Protein AF-A0A955PYL2-F1 (afdb_monomer_lite)

Foldseek 3Di:
DDDDDDDDDDDDDDDDDDPPPPPPPPPDDVVVVVVVVVVVVVVVVLPPDDDDDDDPDDPPPDDDDDDDPDPPPPDDDDDDPPPPPPPDQDQPLPPPDDDDDPPDFPCSVVQSVLVVLQVVCCVPPVVVVVVVVPVPDDPLQVLLVVQLVVLVCLVQQLVQCVLVVVVVLNSLSVVQNVCCCPVVVHRSDRCCCVVVVRDHPPGHPVVSVVSVVDDDDRDDDDHD

pLDDT: mean 70.28, std 20.56, range [30.56, 95.56]

Radius of gyration: 33.06 Å; chains: 1; bounding box: 101×89×64 Å

Structure (mmCIF, N/CA/C/O backbone):
data_AF-A0A955PYL2-F1
#
_entry.id   AF-A0A955PYL2-F1
#
loop_
_atom_site.group_PDB
_atom_site.id
_atom_site.type_symbol
_atom_site.label_atom_id
_atom_site.label_alt_id
_atom_site.label_comp_id
_atom_site.label_asym_id
_atom_site.label_entity_id
_atom_site.label_seq_id
_atom_site.pdbx_PDB_ins_code
_atom_site.Cartn_x
_atom_site.Cartn_y
_atom_site.Cartn_z
_atom_site.occupancy
_atom_site.B_iso_or_equiv
_atom_site.auth_seq_id
_atom_site.auth_comp_id
_atom_site.auth_asym_id
_atom_site.auth_atom_id
_atom_site.pdbx_PDB_model_num
ATOM 1 N N . MET A 1 1 ? 77.907 47.563 -25.345 1.00 40.16 1 MET A N 1
ATOM 2 C CA . MET A 1 1 ? 76.937 48.539 -25.872 1.00 40.16 1 MET A CA 1
ATOM 3 C C . MET A 1 1 ? 75.962 47.760 -26.728 1.00 40.16 1 MET A C 1
ATOM 5 O O . MET A 1 1 ? 76.406 47.185 -27.710 1.00 40.16 1 MET A O 1
ATOM 9 N N . THR A 1 2 ? 74.697 47.746 -26.296 1.00 40.38 2 THR A N 1
ATOM 10 C CA . THR A 1 2 ? 73.496 47.488 -27.114 1.00 40.38 2 THR A CA 1
ATOM 11 C C . THR A 1 2 ? 73.316 46.032 -27.582 1.00 40.38 2 THR A C 1
ATOM 13 O O . THR A 1 2 ? 74.016 45.568 -28.467 1.00 40.38 2 THR A O 1
ATOM 16 N N . GLU A 1 3 ? 72.577 45.201 -26.842 1.00 39.03 3 GLU A N 1
ATOM 17 C CA . GLU A 1 3 ? 71.103 45.051 -26.849 1.00 39.03 3 GLU A CA 1
ATOM 18 C C . GLU A 1 3 ? 70.527 44.508 -28.160 1.00 39.03 3 GLU A C 1
ATOM 20 O O . GLU A 1 3 ? 70.954 44.856 -29.256 1.00 39.03 3 GLU A O 1
ATOM 25 N N . SER A 1 4 ? 69.438 43.762 -27.987 1.00 45.31 4 SER A N 1
ATOM 26 C CA . SER A 1 4 ? 68.375 43.487 -28.953 1.00 45.31 4 SER A CA 1
ATOM 27 C C . SER A 1 4 ? 68.520 42.352 -29.991 1.00 45.31 4 SER A C 1
ATOM 29 O O . SER A 1 4 ? 68.998 42.517 -31.105 1.00 45.31 4 SER A O 1
ATOM 31 N N . ILE A 1 5 ? 67.837 41.253 -29.633 1.00 44.06 5 ILE A N 1
ATOM 32 C CA . ILE A 1 5 ? 66.919 40.469 -30.482 1.00 44.06 5 ILE A CA 1
ATOM 33 C C . ILE A 1 5 ? 67.556 39.338 -31.308 1.00 44.06 5 ILE A C 1
ATOM 35 O O . ILE A 1 5 ? 67.767 39.439 -32.510 1.00 44.06 5 ILE A O 1
ATOM 39 N N . LEU A 1 6 ? 67.676 38.167 -30.676 1.00 43.53 6 LEU A N 1
ATOM 40 C CA . LEU A 1 6 ? 67.414 36.891 -31.346 1.00 43.53 6 LEU A CA 1
ATOM 41 C C . LEU A 1 6 ? 66.198 36.250 -30.683 1.00 43.53 6 LEU A C 1
ATOM 43 O O . LEU A 1 6 ? 66.284 35.539 -29.685 1.00 43.53 6 LEU A O 1
ATOM 47 N N . ARG A 1 7 ? 65.032 36.589 -31.234 1.00 43.19 7 ARG A N 1
ATOM 48 C CA . ARG A 1 7 ? 63.759 35.971 -30.895 1.00 43.19 7 ARG A CA 1
ATOM 49 C C . ARG A 1 7 ? 63.556 34.769 -31.814 1.00 43.19 7 ARG A C 1
ATOM 51 O O . ARG A 1 7 ? 63.544 34.923 -33.028 1.00 43.19 7 ARG A O 1
ATOM 58 N N . SER A 1 8 ? 63.248 33.643 -31.177 1.00 46.53 8 SER A N 1
ATOM 59 C CA . SER A 1 8 ? 62.398 32.566 -31.686 1.00 46.53 8 SER A CA 1
ATOM 60 C C . SER A 1 8 ? 63.030 31.583 -32.674 1.00 46.53 8 SER A C 1
ATOM 62 O O . SER A 1 8 ? 62.943 31.741 -33.886 1.00 46.53 8 SER A O 1
ATOM 64 N N . ASN A 1 9 ? 63.534 30.473 -32.130 1.00 43.72 9 ASN A N 1
ATOM 65 C CA . ASN A 1 9 ? 63.306 29.183 -32.763 1.00 43.72 9 ASN A CA 1
ATOM 66 C C . ASN A 1 9 ? 63.157 28.076 -31.707 1.00 43.72 9 ASN A C 1
ATOM 68 O O . ASN A 1 9 ? 63.997 27.935 -30.829 1.00 43.72 9 ASN A O 1
ATOM 72 N N . ASN A 1 10 ? 62.073 27.320 -31.859 1.00 43.69 10 ASN A N 1
ATOM 73 C CA . ASN A 1 10 ? 61.936 25.897 -31.568 1.00 43.69 10 ASN A CA 1
ATOM 74 C C . ASN A 1 10 ? 62.208 25.326 -30.153 1.00 43.69 10 ASN A C 1
ATOM 76 O O . ASN A 1 10 ? 63.341 25.077 -29.767 1.00 43.69 10 ASN A O 1
ATOM 80 N N . GLN A 1 11 ? 61.092 24.913 -29.540 1.00 39.22 11 GLN A N 1
ATOM 81 C CA . GLN A 1 11 ? 60.801 23.545 -29.069 1.00 39.22 11 GLN A CA 1
ATOM 82 C C . GLN A 1 11 ? 61.448 22.995 -27.781 1.00 39.22 11 GLN A C 1
ATOM 84 O O . GLN A 1 11 ? 62.623 22.660 -27.736 1.00 39.22 11 GLN A O 1
ATOM 89 N N . ILE A 1 12 ? 60.521 22.705 -26.857 1.00 48.53 12 ILE A N 1
ATOM 90 C CA . ILE A 1 12 ? 60.414 21.515 -25.994 1.00 48.53 12 ILE A CA 1
ATOM 91 C C . ILE A 1 12 ? 61.448 21.417 -24.878 1.00 48.53 12 ILE A C 1
ATOM 93 O O . ILE A 1 12 ? 62.506 20.817 -25.034 1.00 48.53 12 ILE A O 1
ATOM 97 N N . GLU A 1 13 ? 61.030 21.869 -23.698 1.00 43.41 13 GLU A N 1
ATOM 98 C CA . GLU A 1 13 ? 61.504 21.314 -22.438 1.00 43.41 13 GLU A CA 1
ATOM 99 C C . GLU A 1 13 ? 60.296 20.915 -21.584 1.00 43.41 13 GLU A C 1
ATOM 101 O O . GLU A 1 13 ? 59.256 21.577 -21.560 1.00 43.41 13 GLU A O 1
ATOM 106 N N . VAL A 1 14 ? 60.436 19.727 -21.018 1.00 55.59 14 VAL A N 1
ATOM 107 C CA . VAL A 1 14 ? 59.469 18.929 -20.278 1.00 55.59 14 VAL A CA 1
ATOM 108 C C . VAL A 1 14 ? 59.371 19.503 -18.870 1.00 55.59 14 VAL A C 1
ATOM 110 O O . VAL A 1 14 ? 60.403 19.628 -18.232 1.00 55.59 14 VAL A O 1
ATOM 113 N N . ASP A 1 15 ? 58.173 19.807 -18.369 1.00 43.22 15 ASP A N 1
ATOM 114 C CA . ASP A 1 15 ? 57.963 19.961 -16.925 1.00 43.22 15 ASP A CA 1
ATOM 115 C C . ASP A 1 15 ? 56.491 19.736 -16.559 1.00 43.22 15 ASP A C 1
ATOM 117 O O . ASP A 1 15 ? 55.579 20.375 -17.092 1.00 43.22 15 ASP A O 1
ATOM 121 N N . GLU A 1 16 ? 56.256 18.793 -15.646 1.00 62.22 16 GLU A N 1
ATOM 122 C CA . GLU A 1 16 ? 54.973 18.624 -14.968 1.00 62.22 16 GLU A CA 1
ATOM 123 C C . GLU A 1 16 ? 54.620 19.886 -14.166 1.00 62.22 16 GLU A C 1
ATOM 125 O O . GLU A 1 16 ? 55.478 20.465 -13.498 1.00 62.22 16 GLU A O 1
ATOM 130 N N . PRO A 1 17 ? 53.329 20.240 -14.084 1.00 50.50 17 PRO A N 1
ATOM 131 C CA . PRO A 1 17 ? 52.854 20.818 -12.839 1.00 50.50 17 PRO A CA 1
ATOM 132 C C . PRO A 1 17 ? 51.658 20.040 -12.297 1.00 50.50 17 PRO A C 1
ATOM 134 O O . PRO A 1 17 ? 50.528 20.144 -12.777 1.00 50.50 17 PRO A O 1
ATOM 137 N N . VAL A 1 18 ? 51.952 19.292 -11.231 1.00 54.12 18 VAL A N 1
ATOM 138 C CA . VAL A 1 18 ? 51.086 19.001 -10.083 1.00 54.12 18 VAL A CA 1
ATOM 139 C C . VAL A 1 18 ? 49.899 19.969 -10.038 1.00 54.12 18 VAL A C 1
ATOM 141 O O . VAL A 1 18 ? 50.051 21.155 -9.743 1.00 54.12 18 VAL A O 1
ATOM 144 N N . ILE A 1 19 ? 48.700 19.464 -10.340 1.00 51.59 19 ILE A N 1
ATOM 145 C CA . ILE A 1 19 ? 47.465 20.243 -10.250 1.00 51.59 19 ILE A CA 1
ATOM 146 C C . ILE A 1 19 ? 47.141 20.422 -8.767 1.00 51.59 19 ILE A C 1
ATOM 148 O O . ILE A 1 19 ? 46.490 19.607 -8.114 1.00 51.59 19 ILE A O 1
ATOM 152 N N . THR A 1 20 ? 47.651 21.523 -8.233 1.00 48.19 20 THR A N 1
ATOM 153 C CA . THR A 1 20 ? 47.412 22.038 -6.894 1.00 48.19 20 THR A CA 1
ATOM 154 C C . THR A 1 20 ? 45.921 22.318 -6.723 1.00 48.19 20 THR A C 1
ATOM 156 O O . THR A 1 20 ? 45.376 23.278 -7.275 1.00 48.19 20 THR A O 1
ATOM 159 N N . LEU A 1 21 ? 45.245 21.481 -5.935 1.00 45.59 21 LEU A N 1
ATOM 160 C CA . LEU A 1 21 ? 43.873 21.704 -5.487 1.00 45.59 21 LEU A CA 1
ATOM 161 C C . LEU A 1 21 ? 43.797 23.026 -4.716 1.00 45.59 21 LEU A C 1
ATOM 163 O O . LEU A 1 21 ? 44.121 23.115 -3.530 1.00 45.59 21 LEU A O 1
ATOM 167 N N . LYS A 1 22 ? 43.327 24.073 -5.397 1.00 44.47 22 LYS A N 1
ATOM 168 C CA . LYS A 1 22 ? 42.915 25.324 -4.768 1.00 44.47 22 LYS A CA 1
ATOM 169 C C . LYS A 1 22 ? 41.725 25.014 -3.852 1.00 44.47 22 LYS A C 1
ATOM 171 O O . LYS A 1 22 ? 40.586 24.930 -4.307 1.00 44.47 22 LYS A O 1
ATOM 176 N N . ARG A 1 23 ? 41.977 24.865 -2.546 1.00 51.88 23 ARG A N 1
ATOM 177 C CA . ARG A 1 23 ? 40.939 24.954 -1.508 1.00 51.88 23 ARG A CA 1
ATOM 178 C C . ARG A 1 23 ? 40.276 26.326 -1.631 1.00 51.88 23 ARG A C 1
ATOM 180 O O . ARG A 1 23 ? 40.783 27.320 -1.115 1.00 51.88 23 ARG A O 1
ATOM 187 N N . LYS A 1 24 ? 39.138 26.400 -2.321 1.00 45.94 24 LYS A N 1
ATOM 188 C CA . LYS A 1 24 ? 38.207 27.519 -2.174 1.00 45.94 24 LYS A CA 1
ATOM 189 C C . LYS A 1 24 ? 37.570 27.354 -0.797 1.00 45.94 24 LYS A C 1
ATOM 191 O O . LYS A 1 24 ? 36.587 26.641 -0.636 1.00 45.94 24 LYS A O 1
ATOM 196 N N . ALA A 1 25 ? 38.185 27.971 0.208 1.00 51.22 25 ALA A N 1
ATOM 197 C CA . ALA A 1 25 ? 37.535 28.219 1.482 1.00 51.22 25 ALA A CA 1
ATOM 198 C C . ALA A 1 25 ? 36.290 29.071 1.192 1.00 51.22 25 ALA A C 1
ATOM 200 O O . ALA A 1 25 ? 36.387 30.255 0.868 1.00 51.22 25 ALA A O 1
ATOM 201 N N . PHE A 1 26 ? 35.124 28.430 1.208 1.00 51.16 26 PHE A N 1
ATOM 202 C CA . PHE A 1 26 ? 33.833 29.087 1.100 1.00 51.16 26 PHE A CA 1
ATOM 203 C C . PHE A 1 26 ? 33.605 29.837 2.414 1.00 51.16 26 PHE A C 1
ATOM 205 O O . PHE A 1 26 ? 33.174 29.265 3.413 1.00 51.16 26 PHE A O 1
ATOM 212 N N . GLY A 1 27 ? 34.003 31.110 2.434 1.00 52.31 27 GLY A N 1
ATOM 213 C CA . GLY A 1 27 ? 33.739 32.024 3.536 1.00 52.31 27 GLY A CA 1
ATOM 214 C C . GLY A 1 27 ? 32.233 32.192 3.706 1.00 52.31 27 GLY A C 1
ATOM 215 O O . GLY A 1 27 ? 31.604 32.973 2.993 1.00 52.31 27 GLY A O 1
ATOM 216 N N . MET A 1 28 ? 31.654 31.435 4.636 1.00 55.78 28 MET A N 1
ATOM 217 C CA . MET A 1 28 ? 30.252 31.555 5.014 1.00 55.78 28 MET A CA 1
ATOM 218 C C . MET A 1 28 ? 30.040 32.888 5.736 1.00 55.78 28 MET A C 1
ATOM 220 O O . MET A 1 28 ? 30.449 33.079 6.879 1.00 55.78 28 MET A O 1
ATOM 224 N N . ARG A 1 29 ? 29.395 33.829 5.038 1.00 63.91 29 ARG A N 1
ATOM 225 C CA . ARG A 1 29 ? 28.827 35.061 5.601 1.00 63.91 29 ARG A CA 1
ATOM 226 C C . ARG A 1 29 ? 27.900 34.678 6.761 1.00 63.91 29 ARG A C 1
ATOM 228 O O . ARG A 1 29 ? 27.039 33.814 6.586 1.00 63.91 29 ARG A O 1
ATOM 235 N N . GLY A 1 30 ? 28.067 35.326 7.916 1.00 58.81 30 GLY A N 1
ATOM 236 C CA . GLY A 1 30 ? 27.467 34.955 9.209 1.00 58.81 30 GLY A CA 1
ATOM 237 C C . GLY A 1 30 ? 25.939 34.797 9.261 1.00 58.81 30 GLY A C 1
ATOM 238 O O . GLY A 1 30 ? 25.424 34.254 10.232 1.00 58.81 30 GLY A O 1
ATOM 239 N N . GLU A 1 31 ? 25.200 35.191 8.224 1.00 61.12 31 GLU A N 1
ATOM 240 C CA . GLU A 1 31 ? 23.755 34.943 8.123 1.00 61.12 31 GLU A CA 1
ATOM 241 C C . GLU A 1 31 ? 23.417 33.487 7.765 1.00 61.12 31 GLU A C 1
ATOM 243 O O . GLU A 1 31 ? 22.464 32.924 8.302 1.00 61.12 31 GLU A O 1
ATOM 248 N N . THR A 1 32 ? 24.248 32.828 6.950 1.00 59.41 32 THR A N 1
ATOM 249 C CA . THR A 1 32 ? 24.073 31.402 6.600 1.00 59.41 32 THR A CA 1
ATOM 250 C C . THR A 1 32 ? 24.352 30.475 7.781 1.00 59.41 32 THR A C 1
ATOM 252 O O . THR A 1 32 ? 23.722 29.430 7.902 1.00 59.41 32 THR A O 1
ATOM 255 N N . MET A 1 33 ? 25.236 30.896 8.691 1.00 61.44 33 MET A N 1
ATOM 256 C CA . MET A 1 33 ? 25.554 30.175 9.924 1.00 61.44 33 MET A CA 1
ATOM 257 C C . MET A 1 33 ? 24.411 30.261 10.943 1.00 61.44 33 MET A C 1
ATOM 259 O O . MET A 1 33 ? 24.151 29.312 11.669 1.00 61.44 33 MET A O 1
ATOM 263 N N . ARG A 1 34 ? 23.680 31.382 10.974 1.00 67.19 34 ARG A N 1
ATOM 264 C CA . ARG A 1 34 ? 22.493 31.535 11.826 1.00 67.19 34 ARG A CA 1
ATOM 265 C C . ARG A 1 34 ? 21.340 30.674 11.327 1.00 67.19 34 ARG A C 1
ATOM 267 O O . ARG A 1 34 ? 20.713 29.997 12.130 1.00 67.19 34 ARG A O 1
ATOM 274 N N . LEU A 1 35 ? 21.097 30.659 10.016 1.00 64.00 35 LEU A N 1
ATOM 275 C CA . LEU A 1 35 ? 20.069 29.811 9.410 1.00 64.00 35 LEU A CA 1
ATOM 276 C C . LEU A 1 35 ? 20.369 28.320 9.595 1.00 64.00 35 LEU A C 1
ATOM 278 O O . LEU A 1 35 ? 19.471 27.583 9.979 1.00 64.00 35 LEU A O 1
ATOM 282 N N . SER A 1 36 ? 21.614 27.872 9.411 1.00 68.12 36 SER A N 1
ATOM 283 C CA . SER A 1 36 ? 21.972 26.470 9.656 1.00 68.12 36 SER A CA 1
ATOM 284 C C . SER A 1 36 ? 21.901 26.092 11.136 1.00 68.12 36 SER A C 1
ATOM 286 O O . SER A 1 36 ? 21.428 25.003 11.443 1.00 68.12 36 SER A O 1
ATOM 288 N N . ILE A 1 37 ? 22.260 26.990 12.061 1.00 74.62 37 ILE A N 1
ATOM 289 C CA . ILE A 1 37 ? 22.057 26.765 13.502 1.00 74.62 37 ILE A CA 1
ATOM 290 C C . ILE A 1 37 ? 20.566 26.657 13.834 1.00 74.62 37 ILE A C 1
ATOM 292 O O . ILE A 1 37 ? 20.196 25.735 14.548 1.00 74.62 37 ILE A O 1
ATOM 296 N N . TRP A 1 38 ? 19.697 27.522 13.299 1.00 77.69 38 TRP A N 1
ATOM 297 C CA . TRP A 1 38 ? 18.248 27.417 13.520 1.00 77.69 38 TRP A CA 1
ATOM 298 C C . TRP A 1 38 ? 17.642 26.166 12.875 1.00 77.69 38 TRP A C 1
ATOM 300 O O . TRP A 1 38 ? 16.797 25.531 13.492 1.00 77.69 38 TRP A O 1
ATOM 310 N N . VAL A 1 39 ? 18.110 25.751 11.693 1.00 76.94 39 VAL A N 1
ATOM 311 C CA . VAL A 1 39 ? 17.688 24.495 11.048 1.00 76.94 39 VAL A CA 1
ATOM 312 C C . VAL A 1 39 ? 18.118 23.2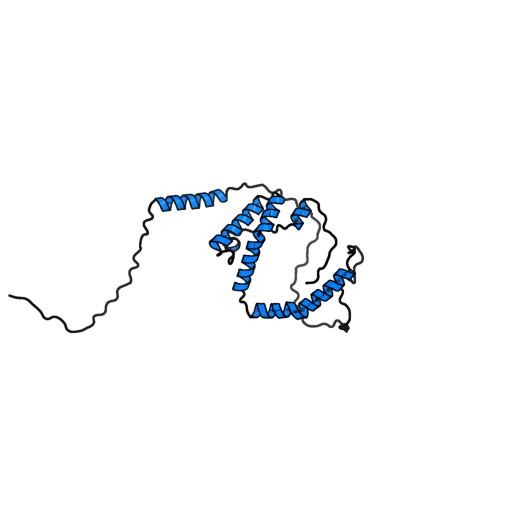81 11.876 1.00 76.94 39 VAL A C 1
ATOM 314 O O . VAL A 1 39 ? 17.303 22.396 12.113 1.00 76.94 39 VAL A O 1
ATOM 317 N N . ILE A 1 40 ? 19.355 23.255 12.380 1.00 75.88 40 ILE A N 1
ATOM 318 C CA . ILE A 1 40 ? 19.860 22.180 13.250 1.00 75.88 40 ILE A CA 1
ATOM 319 C C . ILE A 1 40 ? 19.145 22.194 14.611 1.00 75.88 40 ILE A C 1
ATOM 321 O O . ILE A 1 40 ? 18.813 21.135 15.137 1.00 75.88 40 ILE A O 1
ATOM 325 N N . LEU A 1 41 ? 18.845 23.372 15.166 1.00 74.44 41 LEU A N 1
ATOM 326 C CA . LEU A 1 41 ? 18.105 23.522 16.421 1.00 74.44 41 LEU A CA 1
ATOM 327 C C . LEU A 1 41 ? 16.642 23.076 16.265 1.00 74.44 41 LEU A C 1
ATOM 329 O O . LEU A 1 41 ? 16.128 22.384 17.136 1.00 74.44 41 LEU A O 1
ATOM 333 N N . CYS A 1 42 ? 15.986 23.388 15.144 1.00 69.62 42 CYS A N 1
ATOM 334 C CA . CYS A 1 42 ? 14.651 22.875 14.825 1.00 69.62 42 CYS A CA 1
ATOM 335 C C . CYS A 1 42 ? 14.656 21.353 14.623 1.00 69.62 42 CYS A C 1
ATOM 337 O O . CYS A 1 42 ? 13.734 20.682 15.084 1.00 69.62 42 CYS A O 1
ATOM 339 N N . LEU A 1 43 ? 15.707 20.796 14.010 1.00 65.50 43 LEU A N 1
ATOM 340 C CA . LEU A 1 43 ? 15.875 19.347 13.872 1.00 65.50 43 LEU A CA 1
ATOM 341 C C . LEU A 1 43 ? 16.085 18.657 15.235 1.00 65.50 43 LEU A C 1
ATOM 343 O O . LEU A 1 43 ? 15.589 17.557 15.453 1.00 65.50 43 LEU A O 1
ATOM 347 N N . ALA A 1 44 ? 16.787 19.311 16.167 1.00 63.88 44 ALA A N 1
ATOM 348 C CA . ALA A 1 44 ? 17.056 18.785 17.507 1.00 63.88 44 ALA A CA 1
ATOM 349 C C . ALA A 1 44 ? 15.856 18.916 18.464 1.00 63.88 44 ALA A C 1
ATOM 351 O O . ALA A 1 44 ? 15.620 18.028 19.282 1.00 63.88 44 ALA A O 1
ATOM 352 N N . VAL A 1 45 ? 15.062 19.986 18.352 1.00 65.88 45 VAL A N 1
ATOM 353 C CA . VAL A 1 45 ? 13.856 20.195 19.176 1.00 65.88 45 VAL A CA 1
ATOM 354 C C . VAL A 1 45 ? 12.695 19.289 18.728 1.00 65.88 45 VAL A C 1
ATOM 356 O O . VAL A 1 45 ? 11.836 18.959 19.541 1.00 65.88 45 VAL A O 1
ATOM 359 N N . GLY A 1 46 ? 12.711 18.782 17.488 1.00 48.66 46 GLY A N 1
ATOM 360 C CA . GLY A 1 46 ? 11.750 17.783 16.995 1.00 48.66 46 GLY A CA 1
ATOM 361 C C . GLY A 1 46 ? 11.900 16.370 17.584 1.00 48.66 46 GLY A C 1
ATOM 362 O O . GLY A 1 46 ? 10.993 15.558 17.432 1.00 48.66 46 GLY A O 1
ATOM 363 N N . LEU A 1 47 ? 13.004 16.070 18.281 1.00 59.47 47 LEU A N 1
ATOM 364 C CA . LEU A 1 47 ? 13.251 14.762 18.914 1.00 59.47 47 LEU A CA 1
ATOM 365 C C . LEU A 1 47 ? 13.006 14.759 20.435 1.00 59.47 47 LEU A C 1
ATOM 367 O O . LEU A 1 47 ? 13.184 13.738 21.098 1.00 59.47 47 LEU A O 1
ATOM 371 N N . GLY A 1 48 ? 12.562 15.882 21.004 1.00 54.91 48 GLY A N 1
ATOM 372 C CA . GLY A 1 48 ? 12.238 16.019 22.425 1.00 54.91 48 GLY A CA 1
ATOM 373 C C . GLY A 1 48 ? 10.769 15.731 22.744 1.00 54.91 48 GLY A C 1
ATOM 374 O O . GLY A 1 48 ? 10.091 16.599 23.282 1.00 54.91 48 GLY A O 1
ATOM 375 N N . GLY A 1 49 ? 10.265 14.540 22.407 1.00 41.47 49 GLY A N 1
ATOM 376 C CA . GLY A 1 49 ? 8.894 14.102 22.701 1.00 41.47 49 GLY A CA 1
ATOM 377 C C . GLY A 1 49 ? 8.850 12.919 23.673 1.00 41.47 49 GLY A C 1
ATOM 378 O O . GLY A 1 49 ? 8.993 11.778 23.260 1.00 41.47 49 GLY A O 1
ATOM 379 N N . CYS A 1 50 ? 8.681 13.233 24.960 1.00 46.06 50 CYS A N 1
ATOM 380 C CA . CYS A 1 50 ? 8.292 12.418 26.124 1.00 46.06 50 CYS A CA 1
ATOM 381 C C . CYS A 1 50 ? 8.410 10.875 26.076 1.00 46.06 50 CYS A C 1
ATOM 383 O O . CYS A 1 50 ? 7.586 10.169 25.501 1.00 46.06 50 CYS A O 1
ATOM 385 N N . ALA A 1 51 ? 9.337 10.356 26.888 1.00 49.72 51 ALA A N 1
ATOM 386 C CA . ALA A 1 51 ? 9.382 8.969 27.344 1.00 49.72 51 ALA A CA 1
ATOM 387 C C . ALA A 1 51 ? 8.126 8.591 28.162 1.00 49.72 51 ALA A C 1
ATOM 389 O O . ALA A 1 51 ? 8.024 8.892 29.353 1.00 49.72 51 ALA A O 1
ATOM 390 N N . GLY A 1 52 ? 7.177 7.894 27.535 1.00 37.94 52 GLY A N 1
ATOM 391 C CA . GLY A 1 52 ? 6.128 7.154 28.233 1.00 37.94 52 GLY A CA 1
ATOM 392 C C . GLY A 1 52 ? 6.633 5.763 28.620 1.00 37.94 52 GLY A C 1
ATOM 393 O O . GLY A 1 52 ? 6.995 4.968 27.758 1.00 37.94 52 GLY A O 1
ATOM 394 N N . LYS A 1 53 ? 6.662 5.448 29.920 1.00 39.69 53 LYS A N 1
ATOM 395 C CA . LYS A 1 53 ? 6.881 4.077 30.411 1.00 39.69 53 LYS A CA 1
ATOM 396 C C . LYS A 1 53 ? 5.724 3.189 29.943 1.00 39.69 53 LYS A C 1
ATOM 398 O O . LYS A 1 53 ? 4.647 3.231 30.535 1.00 39.69 53 LYS A O 1
ATOM 403 N N . SER A 1 54 ? 5.958 2.370 28.922 1.00 32.47 54 SER A N 1
ATOM 404 C CA . SER A 1 54 ? 5.060 1.268 28.580 1.00 32.47 54 SER A CA 1
ATOM 405 C C . SER A 1 54 ? 5.134 0.213 29.686 1.00 32.47 54 SER A C 1
ATOM 407 O O . SER A 1 54 ? 6.204 -0.326 29.983 1.00 32.47 54 SER A O 1
ATOM 409 N N . LYS A 1 55 ? 4.005 -0.046 30.352 1.00 35.81 55 LYS A N 1
ATOM 410 C CA . LYS A 1 55 ? 3.852 -1.232 31.194 1.00 35.81 55 LYS A CA 1
ATOM 411 C C . LYS A 1 55 ? 3.807 -2.433 30.254 1.00 35.81 55 LYS A C 1
ATOM 413 O O . LYS A 1 55 ? 2.853 -2.589 29.504 1.00 35.81 55 LYS A O 1
ATOM 418 N N . SER A 1 56 ? 4.847 -3.258 30.322 1.00 35.31 56 SER A N 1
ATOM 419 C CA . SER A 1 56 ? 4.869 -4.605 29.761 1.00 35.31 56 SER A CA 1
ATOM 420 C C . SER A 1 56 ? 3.730 -5.413 30.388 1.00 35.31 56 SER A C 1
ATOM 422 O O . SER A 1 56 ? 3.789 -5.794 31.561 1.00 35.31 56 SER A O 1
ATOM 424 N N . THR A 1 57 ? 2.649 -5.598 29.637 1.00 34.34 57 THR A N 1
ATOM 425 C CA . THR A 1 57 ? 1.648 -6.618 29.936 1.00 34.34 57 THR A CA 1
ATOM 426 C C . THR A 1 57 ? 2.327 -7.958 29.689 1.00 34.34 57 THR A C 1
ATOM 428 O O . THR A 1 57 ? 2.840 -8.201 28.598 1.00 34.34 57 THR A O 1
ATOM 431 N N . LYS A 1 58 ? 2.403 -8.786 30.735 1.00 30.56 58 LYS A N 1
ATOM 432 C CA . LYS A 1 58 ? 2.991 -10.127 30.681 1.00 30.56 58 LYS A CA 1
ATOM 433 C C . LYS A 1 58 ? 2.433 -10.918 29.485 1.00 30.56 58 LYS A C 1
ATOM 435 O O . LYS A 1 58 ? 1.227 -10.833 29.247 1.00 30.56 58 LYS A O 1
ATOM 440 N N . PRO A 1 59 ? 3.266 -11.725 28.806 1.00 31.59 59 PRO A N 1
ATOM 441 C CA . PRO A 1 59 ? 2.778 -12.781 27.931 1.00 31.59 59 PRO A CA 1
ATOM 442 C C . PRO A 1 59 ? 1.832 -13.675 28.734 1.00 31.59 59 PRO A C 1
ATOM 444 O O . PRO A 1 59 ? 2.147 -14.039 29.872 1.00 31.59 59 PRO A O 1
ATOM 447 N N . GLN A 1 60 ? 0.672 -13.993 28.164 1.00 35.22 60 GLN A N 1
ATOM 448 C CA . GLN A 1 60 ? -0.088 -15.146 28.620 1.00 35.22 60 GLN A CA 1
ATOM 449 C C . GLN A 1 60 ? 0.785 -16.373 28.355 1.00 35.22 60 GLN A C 1
ATOM 451 O O . GLN A 1 60 ? 1.057 -16.733 27.215 1.00 35.22 60 GLN A O 1
ATOM 456 N N . ASP A 1 61 ? 1.310 -16.904 29.452 1.00 31.86 61 ASP A N 1
ATOM 457 C CA . ASP A 1 61 ? 1.952 -18.201 29.556 1.00 31.86 61 ASP A CA 1
ATOM 458 C C . ASP A 1 61 ? 0.904 -19.268 29.225 1.00 31.86 61 ASP A C 1
ATOM 460 O O . ASP A 1 61 ? -0.162 -19.304 29.849 1.00 31.86 61 ASP A O 1
ATOM 464 N N . GLY A 1 62 ? 1.177 -20.063 28.193 1.00 37.19 62 GLY A N 1
ATOM 465 C CA . GLY A 1 62 ? 0.276 -21.107 27.719 1.00 37.19 62 GLY A CA 1
ATOM 466 C C . GLY A 1 62 ? 0.298 -21.334 26.210 1.00 37.19 62 GLY A C 1
ATOM 467 O O . GLY A 1 62 ? -0.757 -21.312 25.591 1.00 37.19 62 GLY A O 1
ATOM 468 N N . MET A 1 63 ? 1.466 -21.573 25.613 1.00 34.69 63 MET A N 1
ATOM 469 C CA . MET A 1 63 ? 1.559 -22.474 24.459 1.00 34.69 63 MET A CA 1
ATOM 470 C C . MET A 1 63 ? 2.979 -23.035 24.416 1.00 34.69 63 MET A C 1
ATOM 472 O O . MET A 1 63 ? 3.959 -22.290 24.432 1.00 34.69 63 MET A O 1
ATOM 476 N N . GLU A 1 64 ? 3.066 -24.356 24.474 1.00 38.06 64 GLU A N 1
ATOM 477 C CA . GLU A 1 64 ? 4.290 -25.125 24.642 1.00 38.06 64 GLU A CA 1
ATOM 478 C C . GLU A 1 64 ? 5.282 -24.949 23.483 1.00 38.06 64 GLU A C 1
ATOM 480 O O . GLU A 1 64 ? 4.955 -24.575 22.359 1.00 38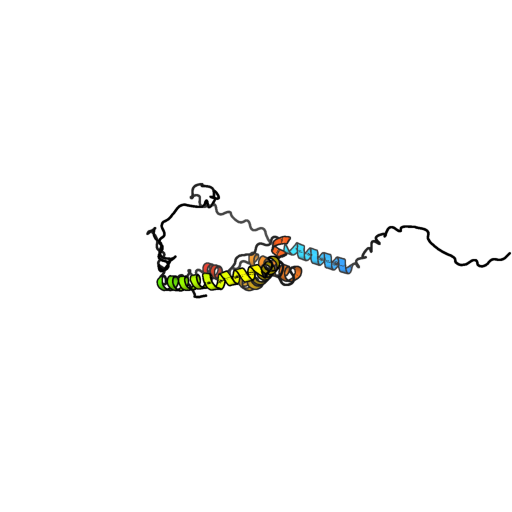.06 64 GLU A O 1
ATOM 485 N N . THR A 1 65 ? 6.540 -25.212 23.812 1.00 37.12 65 THR A N 1
ATOM 486 C CA . THR A 1 65 ? 7.726 -25.109 22.971 1.00 37.12 65 THR A CA 1
ATOM 487 C C . THR A 1 65 ? 7.752 -26.109 21.810 1.00 37.12 65 THR A C 1
ATOM 489 O O . THR A 1 65 ? 7.826 -27.310 22.056 1.00 37.12 65 THR A O 1
ATOM 492 N N . GLY A 1 66 ? 7.887 -25.582 20.586 1.00 38.81 66 GLY A N 1
ATOM 493 C CA . GLY A 1 66 ? 8.545 -26.213 19.426 1.00 38.81 66 GLY A CA 1
ATOM 494 C C . GLY A 1 66 ? 7.759 -27.302 18.672 1.00 38.81 66 GLY A C 1
ATOM 495 O O . GLY A 1 66 ? 6.927 -27.975 19.267 1.00 38.81 66 GLY A O 1
ATOM 496 N N . PRO A 1 67 ? 8.039 -27.513 17.369 1.00 38.31 67 PRO A N 1
ATOM 497 C CA . PRO A 1 67 ? 9.408 -27.551 16.868 1.00 38.31 67 PRO A CA 1
ATOM 498 C C . PRO A 1 67 ? 9.739 -26.515 15.787 1.00 38.31 67 PRO A C 1
ATOM 500 O O . PRO A 1 67 ? 8.877 -25.901 15.162 1.00 38.31 67 PRO A O 1
ATOM 503 N N . ASP A 1 68 ? 11.047 -26.345 15.620 1.00 32.25 68 ASP A N 1
ATOM 504 C CA . ASP A 1 68 ? 11.733 -25.548 14.614 1.00 32.25 68 ASP A CA 1
ATOM 505 C C . ASP A 1 68 ? 11.149 -25.710 13.207 1.00 32.25 68 ASP A C 1
ATOM 507 O O . ASP A 1 68 ? 10.858 -26.821 12.756 1.00 32.25 68 ASP A O 1
ATOM 511 N N . ILE A 1 69 ? 11.076 -24.597 12.472 1.00 39.78 69 ILE A N 1
ATOM 512 C CA . ILE A 1 69 ? 10.887 -24.623 11.022 1.00 39.78 69 ILE A CA 1
ATOM 513 C C . ILE A 1 69 ? 12.158 -25.218 10.413 1.00 39.78 69 ILE A C 1
ATOM 515 O O . ILE A 1 69 ? 13.115 -24.517 10.085 1.00 39.78 69 ILE A O 1
ATOM 519 N N . GLN A 1 70 ? 12.169 -26.540 10.281 1.00 33.88 70 GLN A N 1
ATOM 520 C CA . GLN A 1 70 ? 13.007 -27.209 9.306 1.00 33.88 70 GLN A CA 1
ATOM 521 C C . GLN A 1 70 ? 12.477 -26.791 7.938 1.00 33.88 70 GLN A C 1
ATOM 523 O O . GLN A 1 70 ? 11.317 -27.038 7.606 1.00 33.88 70 GLN A O 1
ATOM 528 N N . ILE A 1 71 ? 13.317 -26.112 7.161 1.00 38.66 71 ILE A N 1
ATOM 529 C CA . ILE A 1 71 ? 13.100 -25.964 5.727 1.00 38.66 71 ILE A CA 1
ATOM 530 C C . ILE A 1 71 ? 13.190 -27.385 5.174 1.00 38.66 71 ILE A C 1
ATOM 532 O O . ILE A 1 71 ? 14.284 -27.891 4.942 1.00 38.66 71 ILE A O 1
ATOM 536 N N . ALA A 1 72 ? 12.048 -28.060 5.063 1.00 34.75 72 ALA A N 1
ATOM 537 C CA . ALA A 1 72 ? 11.963 -29.280 4.292 1.00 34.75 72 ALA A CA 1
ATOM 538 C C . ALA A 1 72 ? 12.203 -28.876 2.837 1.00 34.75 72 ALA A C 1
ATOM 540 O O . ALA A 1 72 ? 11.436 -28.102 2.257 1.00 34.75 72 ALA A O 1
ATOM 541 N N . GLU A 1 73 ? 13.318 -29.351 2.287 1.00 38.28 73 GLU A N 1
ATOM 542 C CA . GLU A 1 73 ? 13.487 -29.498 0.852 1.00 38.28 73 GLU A CA 1
ATOM 543 C C . GLU A 1 73 ? 12.186 -30.060 0.278 1.00 38.28 73 GLU A C 1
ATOM 545 O O . GLU A 1 73 ? 11.698 -31.105 0.710 1.00 38.28 73 GLU A O 1
ATOM 550 N N . PHE A 1 74 ? 11.603 -29.338 -0.679 1.00 39.53 74 PHE A N 1
ATOM 551 C CA . PHE A 1 74 ? 10.605 -29.905 -1.574 1.00 39.53 74 PHE A CA 1
ATOM 552 C C . PHE A 1 74 ? 11.354 -30.896 -2.469 1.00 39.53 74 PHE A C 1
ATOM 554 O O . PHE A 1 74 ? 11.751 -30.572 -3.589 1.00 39.53 74 PHE A O 1
ATOM 561 N N . GLU A 1 75 ? 11.640 -32.075 -1.916 1.00 40.69 75 GLU A N 1
ATOM 562 C CA . GLU A 1 75 ? 12.067 -33.212 -2.706 1.00 40.69 75 GLU A CA 1
ATOM 563 C C . GLU A 1 75 ? 10.893 -33.679 -3.560 1.00 40.69 75 GLU A C 1
ATOM 565 O O . GLU A 1 75 ? 9.751 -33.842 -3.124 1.00 40.69 75 GLU A O 1
ATOM 570 N N . ASP A 1 76 ? 11.238 -33.822 -4.827 1.00 47.72 76 ASP A N 1
ATOM 571 C CA . ASP A 1 76 ? 10.446 -34.338 -5.915 1.00 47.72 76 ASP A CA 1
ATOM 572 C C . ASP A 1 76 ? 9.958 -35.760 -5.587 1.00 47.72 76 ASP A C 1
ATOM 574 O O . ASP A 1 76 ? 10.752 -36.662 -5.318 1.00 47.72 76 ASP A O 1
ATOM 578 N N . GLY A 1 77 ? 8.641 -35.960 -5.654 1.00 38.69 77 GLY A N 1
ATOM 579 C CA . GLY A 1 77 ? 8.033 -37.274 -5.847 1.00 38.69 77 GLY A CA 1
ATOM 580 C C . GLY A 1 77 ? 7.523 -38.009 -4.605 1.00 38.69 77 GLY A C 1
ATOM 581 O O . GLY A 1 77 ? 8.249 -38.781 -3.989 1.00 38.69 77 GLY A O 1
ATOM 582 N N . LEU A 1 78 ? 6.202 -37.952 -4.389 1.00 42.41 78 LEU A N 1
ATOM 583 C CA . LEU A 1 78 ? 5.396 -39.179 -4.314 1.00 42.41 78 LEU A CA 1
ATOM 584 C C . LEU A 1 78 ? 3.899 -38.893 -4.536 1.00 42.41 78 LEU A C 1
ATOM 586 O O . LEU A 1 78 ? 3.200 -38.407 -3.654 1.00 42.41 78 LEU A O 1
ATOM 590 N N . ASN A 1 79 ? 3.443 -39.201 -5.750 1.00 47.19 79 ASN A N 1
ATOM 591 C CA . ASN A 1 79 ? 2.161 -39.822 -6.103 1.00 47.19 79 ASN A CA 1
ATOM 592 C C . ASN A 1 79 ? 1.036 -39.717 -5.054 1.00 47.19 79 ASN A C 1
ATOM 594 O O . ASN A 1 79 ? 0.816 -40.635 -4.265 1.00 47.19 79 ASN A O 1
ATOM 598 N N . ALA A 1 80 ? 0.288 -38.617 -5.101 1.00 42.34 80 ALA A N 1
ATOM 599 C CA . ALA A 1 80 ? -1.142 -38.699 -4.863 1.00 42.34 80 ALA A CA 1
ATOM 600 C C . ALA A 1 80 ? -1.779 -38.873 -6.235 1.00 42.34 80 ALA A C 1
ATOM 602 O O . ALA A 1 80 ? -1.596 -38.033 -7.121 1.00 42.34 80 ALA A O 1
ATOM 603 N N . ASP A 1 81 ? -2.488 -39.978 -6.401 1.00 37.25 81 ASP A N 1
ATOM 604 C CA . ASP A 1 81 ? -3.301 -40.286 -7.565 1.00 37.25 81 ASP A CA 1
ATOM 605 C C . ASP A 1 81 ? -4.484 -39.311 -7.587 1.00 37.25 81 ASP A C 1
ATOM 607 O O . ASP A 1 81 ? -5.624 -39.652 -7.291 1.00 37.25 81 ASP A O 1
ATOM 611 N N . VAL A 1 82 ? -4.208 -38.047 -7.892 1.00 47.66 82 VAL A N 1
ATOM 612 C CA . VAL A 1 82 ? -5.226 -37.091 -8.290 1.00 47.66 82 VAL A CA 1
ATOM 613 C C . VAL A 1 82 ? -5.361 -37.283 -9.792 1.00 47.66 82 VAL A C 1
ATOM 615 O O . VAL A 1 82 ? -4.898 -36.475 -10.596 1.00 47.66 82 VAL A O 1
ATOM 618 N N . GLU A 1 83 ? -6.055 -38.357 -10.176 1.00 44.41 83 GLU A N 1
ATOM 619 C CA . GLU A 1 83 ? -6.956 -38.283 -11.330 1.00 44.41 83 GLU A CA 1
ATOM 620 C C . GLU A 1 83 ? -8.073 -37.287 -10.978 1.00 44.41 83 GLU A C 1
ATOM 622 O O . GLU A 1 83 ? -9.246 -37.620 -10.842 1.00 44.41 83 GLU A O 1
ATOM 627 N N . GLY A 1 84 ? -7.680 -36.034 -10.763 1.00 42.16 84 GLY A N 1
ATOM 628 C CA . GLY A 1 84 ? -8.577 -34.913 -10.644 1.00 42.16 84 GLY A CA 1
ATOM 629 C C . GLY A 1 84 ? -9.038 -34.648 -12.051 1.00 42.16 84 GLY A C 1
ATOM 630 O O . GLY A 1 84 ? -8.311 -34.075 -12.863 1.00 42.16 84 GLY A O 1
ATOM 631 N N . ASN A 1 85 ? -10.234 -35.132 -12.348 1.00 47.44 85 ASN A N 1
ATOM 632 C CA . ASN A 1 85 ? -11.032 -34.620 -13.435 1.00 47.44 85 ASN A CA 1
ATOM 633 C C . ASN A 1 85 ? -10.879 -33.090 -13.440 1.00 47.44 85 ASN A C 1
ATOM 635 O O . ASN A 1 85 ? -11.282 -32.423 -12.494 1.00 47.44 85 ASN A O 1
ATOM 639 N N . GLU A 1 86 ? -10.293 -32.523 -14.493 1.00 54.31 86 GLU A N 1
ATOM 640 C CA . GLU A 1 86 ? -10.109 -31.072 -14.666 1.00 54.31 86 GLU A CA 1
ATOM 641 C C . GLU A 1 86 ? -11.436 -30.279 -14.656 1.00 54.31 86 GLU A C 1
ATOM 643 O O . GLU A 1 86 ? -11.438 -29.051 -14.724 1.00 54.31 86 GLU A O 1
ATOM 648 N N . ASN A 1 87 ? -12.561 -30.994 -14.548 1.00 53.84 87 ASN A N 1
ATOM 649 C CA . ASN A 1 87 ? -13.914 -30.486 -14.399 1.00 53.84 87 ASN A CA 1
ATOM 650 C C . ASN A 1 87 ? -14.458 -30.548 -12.956 1.00 53.84 87 ASN A C 1
ATOM 652 O O . ASN A 1 87 ? -15.631 -30.235 -12.758 1.00 53.84 87 ASN A O 1
ATOM 656 N N . GLU A 1 88 ? -13.671 -30.963 -11.957 1.00 64.56 88 GLU A N 1
ATOM 657 C CA . GLU A 1 88 ? -14.068 -30.827 -10.553 1.00 64.56 88 GLU A CA 1
ATOM 658 C C . GLU A 1 88 ? -13.876 -29.383 -10.091 1.00 64.56 88 GLU A C 1
ATOM 660 O O . GLU A 1 88 ? -12.788 -28.808 -10.155 1.00 64.56 88 GLU A O 1
ATOM 665 N N . PHE A 1 89 ? -14.988 -28.783 -9.671 1.00 69.44 89 PHE A N 1
ATOM 666 C CA . PHE A 1 89 ? -15.035 -27.456 -9.083 1.00 69.44 89 PHE A CA 1
ATOM 667 C C . PHE A 1 89 ? -14.169 -27.454 -7.818 1.00 69.44 89 PHE A C 1
ATOM 669 O O . PHE A 1 89 ? -14.534 -28.054 -6.811 1.00 69.44 89 PHE A O 1
ATOM 676 N N . PHE A 1 90 ? -12.995 -26.823 -7.894 1.00 76.00 90 PHE A N 1
ATOM 677 C CA . PHE A 1 90 ? -12.139 -26.619 -6.733 1.00 76.00 90 PHE A CA 1
ATOM 678 C C . PHE A 1 90 ? -12.789 -25.565 -5.839 1.00 76.00 90 PHE A C 1
ATOM 680 O O . PHE A 1 90 ? -12.722 -24.371 -6.143 1.00 76.00 90 PHE A O 1
ATOM 687 N N . ASP A 1 91 ? -13.419 -26.017 -4.759 1.00 74.81 91 ASP A N 1
ATOM 688 C CA . ASP A 1 91 ? -13.955 -25.142 -3.728 1.00 74.81 91 ASP A CA 1
ATOM 689 C C . ASP A 1 91 ? -12.918 -24.969 -2.607 1.00 74.81 91 ASP A C 1
ATOM 691 O O . ASP A 1 91 ? -12.706 -25.890 -1.819 1.00 74.81 91 ASP A O 1
ATOM 695 N N . PRO A 1 92 ? -12.234 -23.815 -2.512 1.00 72.94 92 PRO A N 1
ATOM 696 C CA . PRO A 1 92 ? -11.293 -23.566 -1.423 1.00 72.94 92 PRO A CA 1
ATOM 697 C C . PRO A 1 92 ? -11.987 -23.342 -0.069 1.00 72.94 92 PRO A C 1
ATOM 699 O O . PRO A 1 92 ? -11.289 -23.210 0.935 1.00 72.94 92 PRO A O 1
ATOM 702 N N . PHE A 1 93 ? -13.318 -23.228 -0.047 1.00 74.56 93 PHE A N 1
ATOM 703 C CA . PHE A 1 93 ? -14.123 -22.999 1.150 1.00 74.56 93 PHE A CA 1
ATOM 704 C C . PHE A 1 93 ? -14.802 -24.280 1.657 1.00 74.56 93 PHE A C 1
ATOM 706 O O . PHE A 1 93 ? -15.295 -24.295 2.787 1.00 74.56 93 PHE A O 1
ATOM 713 N N . ASP A 1 94 ? -14.772 -25.369 0.880 1.00 71.44 94 ASP A N 1
ATOM 714 C CA . ASP A 1 94 ? -15.190 -26.688 1.353 1.00 71.44 94 ASP A CA 1
ATOM 715 C C . ASP A 1 94 ? -14.058 -27.311 2.186 1.00 71.44 94 ASP A C 1
ATOM 717 O O . ASP A 1 94 ? -13.159 -27.989 1.685 1.00 71.44 94 ASP A O 1
ATOM 721 N N . GLU A 1 95 ? -14.051 -27.022 3.490 1.00 65.56 95 GLU A N 1
ATOM 722 C CA . GLU A 1 95 ? -13.120 -27.644 4.434 1.00 65.56 95 GLU A CA 1
ATOM 723 C C . GLU A 1 95 ? -13.393 -29.153 4.542 1.00 65.56 95 GLU A C 1
ATOM 725 O O . GLU A 1 95 ? -14.179 -29.628 5.373 1.00 65.56 95 GLU A O 1
ATOM 730 N N . SER A 1 96 ? -12.676 -29.940 3.741 1.00 63.66 96 SER A N 1
ATOM 731 C CA . SER A 1 96 ? -12.553 -31.381 3.924 1.00 63.66 96 SER A CA 1
ATOM 732 C C . SER A 1 96 ? -11.671 -31.682 5.147 1.00 63.66 96 SER A C 1
ATOM 734 O O . SER A 1 96 ? -10.505 -32.052 5.014 1.00 63.66 96 SER A O 1
ATOM 736 N N . GLY A 1 97 ? -12.239 -31.531 6.348 1.00 58.44 97 GLY A N 1
ATOM 737 C CA . GLY A 1 97 ? -11.739 -32.185 7.560 1.00 58.44 97 GLY A CA 1
ATOM 738 C C . GLY A 1 97 ? -11.309 -31.297 8.729 1.00 58.44 97 GLY A C 1
ATOM 739 O O . GLY A 1 97 ? -10.172 -31.412 9.156 1.00 58.44 97 GLY A O 1
ATOM 740 N N . ASP A 1 98 ? -12.219 -30.529 9.332 1.00 51.75 98 ASP A N 1
ATOM 741 C CA . ASP A 1 98 ? -12.452 -30.557 10.788 1.00 51.75 98 ASP A CA 1
ATOM 742 C C . ASP A 1 98 ? -13.812 -29.903 11.098 1.00 51.75 98 ASP A C 1
ATOM 744 O O . ASP A 1 98 ? -14.197 -28.906 10.501 1.00 51.75 98 ASP A O 1
ATOM 748 N N . SER A 1 99 ? -14.616 -30.500 11.977 1.00 54.53 99 SER A N 1
ATOM 749 C CA . SER A 1 99 ? -16.037 -30.137 12.167 1.00 54.53 99 SER A CA 1
ATOM 750 C C . SER A 1 99 ? -16.317 -29.400 13.479 1.00 54.53 99 SER A C 1
ATOM 752 O O . SER A 1 99 ? -17.414 -29.522 14.018 1.00 54.53 99 SER A O 1
ATOM 754 N N . GLN A 1 100 ? -15.355 -28.656 14.030 1.00 50.84 100 GLN A N 1
ATOM 755 C CA . GLN A 1 100 ? -15.509 -28.042 15.360 1.00 50.84 100 GLN A CA 1
ATOM 756 C C . GLN A 1 100 ? -15.250 -26.527 15.404 1.00 50.84 100 GLN A C 1
ATOM 758 O O . GLN A 1 100 ? -14.701 -26.017 16.373 1.00 50.84 100 GLN A O 1
ATOM 763 N N . ASN A 1 101 ? -15.664 -25.809 14.360 1.00 55.59 101 ASN A N 1
ATOM 764 C CA . ASN A 1 101 ? -16.264 -24.461 14.376 1.00 55.59 101 ASN A CA 1
ATOM 765 C C . ASN A 1 101 ? -16.268 -23.965 12.931 1.00 55.59 101 ASN A C 1
ATOM 767 O O . ASN A 1 101 ? -15.345 -23.284 12.498 1.00 55.59 101 ASN A O 1
ATOM 771 N N . LYS A 1 102 ? -17.304 -24.326 12.169 1.00 59.19 102 LYS A N 1
ATOM 772 C CA . LYS A 1 102 ? -17.548 -23.641 10.901 1.00 59.19 102 LYS A CA 1
ATOM 773 C C . LYS A 1 102 ? -18.030 -22.240 11.251 1.00 59.19 102 LYS A C 1
ATOM 775 O O . LYS A 1 102 ? -19.168 -22.092 11.702 1.00 59.19 102 LYS A O 1
ATOM 780 N N . ASP A 1 103 ? -17.170 -21.242 11.075 1.00 68.50 103 ASP A N 1
ATOM 781 C CA . ASP A 1 103 ? -17.617 -19.857 10.977 1.00 68.50 103 ASP A CA 1
ATOM 782 C C . ASP A 1 103 ? -18.597 -19.811 9.802 1.00 68.50 103 ASP A C 1
ATOM 784 O O . ASP A 1 103 ? -18.220 -19.908 8.637 1.00 68.50 103 ASP A O 1
ATOM 788 N N . TYR A 1 104 ? -19.890 -19.809 10.125 1.00 74.56 104 TYR A N 1
ATOM 789 C CA . TYR A 1 104 ? -20.955 -19.895 9.137 1.00 74.56 104 TYR A CA 1
ATOM 790 C C . TYR A 1 104 ? -20.917 -18.643 8.258 1.00 74.56 104 TYR A C 1
ATOM 792 O O . TYR A 1 104 ? -21.318 -17.568 8.709 1.00 74.56 104 TYR A O 1
ATOM 800 N N . ASP A 1 105 ? -20.446 -18.786 7.018 1.00 80.56 105 ASP A N 1
ATOM 801 C CA . ASP A 1 105 ? -20.492 -17.741 5.998 1.00 80.56 105 ASP A CA 1
ATOM 802 C C . ASP A 1 105 ? -21.815 -17.836 5.216 1.00 80.56 105 ASP A C 1
ATOM 804 O O . ASP A 1 105 ? -22.009 -18.769 4.433 1.00 80.56 105 ASP A O 1
ATOM 808 N N . PRO A 1 106 ? -22.749 -16.877 5.376 1.00 85.06 106 PRO A N 1
ATOM 809 C CA . PRO A 1 106 ? -24.012 -16.882 4.641 1.00 85.06 106 PRO A CA 1
ATOM 810 C C . PRO A 1 106 ? -23.849 -16.766 3.119 1.00 85.06 106 PRO A C 1
ATOM 812 O O . PRO A 1 106 ? -24.802 -17.050 2.390 1.00 85.06 106 PRO A O 1
ATOM 815 N N . PHE A 1 107 ? -22.692 -16.295 2.642 1.00 87.06 107 PHE A N 1
ATOM 816 C CA . PHE A 1 107 ? -22.428 -16.017 1.232 1.00 87.06 107 PHE A CA 1
ATOM 817 C C . PHE A 1 107 ? -21.456 -16.998 0.582 1.00 87.06 107 PHE A C 1
ATOM 819 O O . PHE A 1 107 ? -21.045 -16.754 -0.551 1.00 87.06 107 PHE A O 1
ATOM 826 N N . GLU A 1 108 ? -21.166 -18.127 1.225 1.00 85.88 108 GLU A N 1
ATOM 827 C CA . GLU A 1 108 ? -20.308 -19.189 0.690 1.00 85.88 108 GLU A CA 1
ATOM 828 C C . GLU A 1 108 ? -20.583 -19.540 -0.788 1.00 85.88 108 GLU A C 1
ATOM 830 O O . GLU A 1 108 ? -19.663 -19.376 -1.588 1.00 85.88 108 GLU A O 1
ATOM 835 N N . PRO A 1 109 ? -21.819 -19.829 -1.251 1.00 85.88 109 PRO A N 1
ATOM 836 C CA . PRO A 1 109 ? -22.020 -20.224 -2.650 1.00 85.88 109 PRO A CA 1
ATOM 837 C C . PRO A 1 109 ? -21.709 -19.096 -3.646 1.00 85.88 109 PRO A C 1
ATOM 839 O O . PRO A 1 109 ? -21.332 -19.344 -4.792 1.00 85.88 109 PRO A O 1
ATOM 842 N N . VAL A 1 110 ? -21.871 -17.837 -3.225 1.00 89.44 110 VAL A N 1
ATOM 843 C CA . VAL A 1 110 ? -21.514 -16.670 -4.041 1.00 89.44 110 VAL A CA 1
ATOM 844 C C . VAL A 1 110 ? -20.001 -16.463 -4.017 1.00 89.44 110 VAL A C 1
ATOM 846 O O . VAL A 1 110 ? -19.399 -16.232 -5.066 1.00 89.44 110 VAL A O 1
ATOM 849 N N . ASN A 1 111 ? -19.383 -16.583 -2.844 1.00 90.75 111 ASN A N 1
ATOM 850 C CA . ASN A 1 111 ? -17.952 -16.408 -2.641 1.00 90.75 111 ASN A CA 1
ATOM 851 C C . ASN A 1 111 ? -17.144 -17.478 -3.394 1.00 90.75 111 ASN A C 1
ATOM 853 O O . ASN A 1 111 ? -16.204 -17.112 -4.100 1.00 90.75 111 ASN A O 1
ATOM 857 N N . SER A 1 112 ? -17.553 -18.751 -3.354 1.00 89.00 112 SER A N 1
ATOM 858 C CA . SER A 1 112 ? -16.927 -19.848 -4.108 1.00 89.00 112 SER A CA 1
ATOM 859 C C . SER A 1 112 ? -17.013 -19.625 -5.622 1.00 89.00 112 SER A C 1
ATOM 861 O O . SER A 1 112 ? -16.013 -19.738 -6.334 1.00 89.00 112 SER A O 1
ATOM 863 N N . ALA A 1 113 ? -18.180 -19.224 -6.141 1.00 90.00 113 ALA A N 1
ATOM 864 C CA . ALA A 1 113 ? -18.353 -18.969 -7.574 1.00 90.00 113 ALA A CA 1
ATOM 865 C C . ALA A 1 113 ? -17.513 -17.775 -8.070 1.00 90.00 113 ALA A C 1
ATOM 867 O O . ALA A 1 113 ? -16.879 -17.835 -9.128 1.00 90.00 113 ALA A O 1
ATOM 868 N N . VAL A 1 114 ? -17.485 -16.680 -7.303 1.00 93.25 114 VAL A N 1
ATOM 869 C CA . VAL A 1 114 ? -16.662 -15.504 -7.624 1.00 93.25 114 VAL A CA 1
ATOM 870 C C . VAL A 1 114 ? -15.171 -15.828 -7.493 1.00 93.25 114 VAL A C 1
ATOM 872 O O . VAL A 1 114 ? -14.376 -15.363 -8.314 1.00 93.25 114 VAL A O 1
ATOM 875 N N . PHE A 1 115 ? -14.781 -16.653 -6.519 1.00 91.50 115 PHE A N 1
ATOM 876 C CA . PHE A 1 115 ? -13.410 -17.136 -6.387 1.00 91.50 115 PHE A CA 1
ATOM 877 C C . PHE A 1 115 ? -12.963 -17.884 -7.632 1.00 91.50 115 PHE A C 1
ATOM 879 O O . PHE A 1 115 ? -11.902 -17.577 -8.173 1.00 91.50 115 PHE A O 1
ATOM 886 N N . GLU A 1 116 ? -13.770 -18.823 -8.124 1.00 90.12 116 GLU A N 1
ATOM 887 C CA . GLU A 1 116 ? -13.414 -19.586 -9.315 1.00 90.12 116 GLU A CA 1
ATOM 888 C C . GLU A 1 116 ? -13.236 -18.668 -10.535 1.00 90.12 116 GLU A C 1
ATOM 890 O O . GLU A 1 116 ? -12.271 -18.804 -11.297 1.00 90.12 116 GLU A O 1
ATOM 895 N N . PHE A 1 117 ? -14.122 -17.680 -10.693 1.00 92.38 117 PHE A N 1
ATOM 896 C CA . PHE A 1 117 ? -13.986 -16.659 -11.728 1.00 92.38 117 PHE A CA 1
ATOM 897 C C . PHE A 1 117 ? -12.659 -15.893 -11.603 1.00 92.38 117 PHE A C 1
ATOM 899 O O . PHE A 1 117 ? -11.890 -15.835 -12.568 1.00 92.38 117 PHE A O 1
ATOM 906 N N . ASN A 1 118 ? -12.354 -15.368 -10.412 1.00 94.00 118 ASN A N 1
ATOM 907 C CA . ASN A 1 118 ? -11.119 -14.633 -10.136 1.00 94.00 118 ASN A CA 1
ATOM 908 C C . ASN A 1 118 ? -9.874 -15.505 -10.339 1.00 94.00 118 ASN A C 1
ATOM 910 O O . ASN A 1 118 ? -8.882 -15.040 -10.895 1.00 94.00 118 ASN A O 1
ATOM 914 N N . TYR A 1 119 ? -9.924 -16.778 -9.945 1.00 91.62 119 TYR A N 1
ATOM 915 C CA . TYR A 1 119 ? -8.832 -17.733 -10.109 1.00 91.62 119 TYR A CA 1
ATOM 916 C C . TYR A 1 119 ? -8.533 -18.002 -11.587 1.00 91.62 119 TYR A C 1
ATOM 918 O O . TYR A 1 119 ? -7.374 -17.967 -12.013 1.00 91.62 119 TYR A O 1
ATOM 926 N N . ARG A 1 120 ? -9.571 -18.231 -12.401 1.00 92.12 120 ARG A N 1
ATOM 927 C CA . ARG A 1 120 ? -9.426 -18.416 -13.853 1.00 92.12 120 ARG A CA 1
ATOM 928 C C . ARG A 1 120 ? -8.899 -17.139 -14.510 1.00 92.12 120 ARG A C 1
ATOM 930 O O . ARG A 1 120 ? -7.957 -17.209 -15.301 1.00 92.12 120 ARG A O 1
ATOM 937 N N . LEU A 1 121 ? -9.453 -15.978 -14.156 1.00 94.38 121 LEU A N 1
ATOM 938 C CA . LEU A 1 121 ? -8.986 -14.681 -14.646 1.00 94.38 121 LEU A CA 1
ATOM 939 C C . LEU A 1 121 ? -7.509 -14.449 -14.294 1.00 94.38 121 LEU A C 1
ATOM 941 O O . LEU A 1 121 ? -6.717 -14.055 -15.151 1.00 94.38 121 LEU A O 1
ATOM 945 N N . ASP A 1 122 ? -7.111 -14.754 -13.061 1.00 93.56 122 ASP A N 1
ATOM 946 C CA . ASP A 1 122 ? -5.731 -14.624 -12.613 1.00 93.56 122 ASP A CA 1
ATOM 947 C C . ASP A 1 122 ? -4.791 -15.552 -13.390 1.00 93.56 122 ASP A C 1
ATOM 949 O O . ASP A 1 122 ? -3.768 -15.111 -13.917 1.00 93.56 122 ASP A O 1
ATOM 953 N N . LYS A 1 123 ? -5.167 -16.826 -13.547 1.00 92.88 123 LYS A N 1
ATOM 954 C CA . LYS A 1 123 ? -4.373 -17.832 -14.263 1.00 92.88 123 LYS A CA 1
ATOM 955 C C . LYS A 1 123 ? -4.142 -17.469 -15.730 1.00 92.88 123 LYS A C 1
ATOM 957 O O . LYS A 1 123 ? -3.021 -17.630 -16.217 1.00 92.88 123 LYS A O 1
ATOM 962 N N . TYR A 1 124 ? -5.175 -16.991 -16.424 1.00 93.56 124 TYR A N 1
ATOM 963 C CA . TYR A 1 124 ? -5.130 -16.783 -17.875 1.00 93.56 124 TYR A CA 1
ATOM 964 C C . TYR A 1 124 ? -4.832 -15.346 -18.307 1.00 93.56 124 TYR A C 1
ATOM 966 O O . TYR A 1 124 ? -4.337 -15.151 -19.415 1.00 93.56 124 TYR A O 1
ATOM 974 N N . VAL A 1 125 ? -5.105 -14.345 -17.465 1.00 95.12 125 VAL A N 1
ATOM 975 C CA . VAL A 1 125 ? -4.971 -12.925 -17.827 1.00 95.12 125 VAL A CA 1
ATOM 976 C C . VAL A 1 125 ? -3.982 -12.207 -16.913 1.00 95.12 125 VAL A C 1
ATOM 978 O 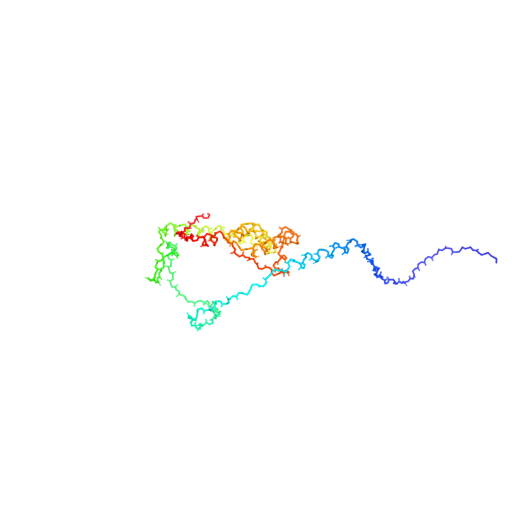O . VAL A 1 125 ? -2.983 -11.675 -17.400 1.00 95.12 125 VAL A O 1
ATOM 981 N N . VAL A 1 126 ? -4.205 -12.215 -15.596 1.00 95.56 126 VAL A N 1
ATOM 982 C CA . VAL A 1 126 ? -3.424 -11.376 -14.665 1.00 95.56 126 VAL A CA 1
ATOM 983 C C . VAL A 1 126 ? -1.983 -11.867 -14.525 1.00 95.56 126 VAL A C 1
ATOM 985 O O . VAL A 1 126 ? -1.053 -11.091 -14.737 1.00 95.56 126 VAL A O 1
ATOM 988 N N . LYS A 1 127 ? -1.760 -13.156 -14.240 1.00 94.62 127 LYS A N 1
ATOM 989 C CA . LYS A 1 127 ? -0.417 -13.753 -14.129 1.00 94.62 127 LYS A CA 1
ATOM 990 C C . LYS A 1 127 ? 0.436 -13.584 -15.387 1.00 94.62 127 LYS A C 1
ATOM 992 O O . LYS A 1 127 ? 1.586 -13.157 -15.244 1.00 94.62 127 LYS A O 1
ATOM 997 N N . PRO A 1 128 ? -0.032 -13.910 -16.609 1.00 95.00 128 PRO A N 1
ATOM 998 C CA . PRO A 1 128 ? 0.782 -13.686 -17.799 1.00 95.00 128 PRO A CA 1
ATOM 999 C C . PRO A 1 128 ? 1.063 -12.196 -18.030 1.00 95.00 128 PRO A C 1
ATOM 1001 O O . PRO A 1 128 ? 2.201 -11.853 -18.346 1.00 95.00 128 PRO A O 1
ATOM 1004 N N . ALA A 1 129 ? 0.096 -11.302 -17.788 1.00 95.31 129 ALA A N 1
ATOM 1005 C CA . ALA A 1 129 ? 0.330 -9.860 -17.866 1.00 95.31 129 ALA A CA 1
ATOM 1006 C C . ALA A 1 129 ? 1.384 -9.383 -16.847 1.00 95.31 129 ALA A C 1
ATOM 1008 O O . ALA A 1 129 ? 2.289 -8.628 -17.203 1.00 95.31 129 ALA A O 1
ATOM 1009 N N . ALA A 1 130 ? 1.334 -9.878 -15.608 1.00 93.50 130 ALA A N 1
ATOM 1010 C CA . ALA A 1 130 ? 2.313 -9.571 -14.567 1.00 93.50 130 ALA A CA 1
ATOM 1011 C C . ALA A 1 130 ? 3.718 -10.089 -14.916 1.00 93.50 130 ALA A C 1
ATOM 1013 O O . ALA A 1 130 ? 4.705 -9.389 -14.696 1.00 93.50 130 ALA A O 1
ATOM 1014 N N . LYS A 1 131 ? 3.833 -11.282 -15.520 1.00 94.19 131 LYS A N 1
ATOM 1015 C CA . LYS A 1 131 ? 5.118 -11.798 -16.030 1.00 94.19 131 LYS A CA 1
ATOM 1016 C C . LYS A 1 131 ? 5.703 -10.881 -17.100 1.00 94.19 131 LYS A C 1
ATOM 1018 O O . LYS A 1 131 ? 6.893 -10.586 -17.055 1.00 94.19 131 LYS A O 1
ATOM 1023 N N . VAL A 1 132 ? 4.875 -10.408 -18.031 1.00 94.94 132 VAL A N 1
ATOM 1024 C CA . VAL A 1 132 ? 5.293 -9.460 -19.072 1.00 94.94 132 VAL A CA 1
ATOM 1025 C C . VAL A 1 132 ? 5.730 -8.126 -18.454 1.00 94.94 132 VAL A C 1
ATOM 1027 O O . VAL A 1 132 ? 6.794 -7.617 -18.796 1.00 94.94 132 VAL A O 1
ATOM 1030 N N . TYR A 1 133 ? 4.972 -7.592 -17.495 1.00 91.38 133 TYR A N 1
ATOM 1031 C CA . TYR A 1 133 ? 5.340 -6.381 -16.756 1.00 91.38 133 TYR A CA 1
ATOM 1032 C C . TYR A 1 133 ? 6.695 -6.529 -16.046 1.00 91.38 133 TYR A C 1
ATOM 1034 O O . TYR A 1 133 ? 7.577 -5.689 -16.216 1.00 91.38 133 TYR A O 1
ATOM 1042 N N . ASN A 1 134 ? 6.894 -7.635 -15.324 1.00 92.19 134 ASN A N 1
ATOM 1043 C CA . ASN A 1 134 ? 8.145 -7.928 -14.621 1.00 92.19 134 ASN A CA 1
ATOM 1044 C C . ASN A 1 134 ? 9.325 -8.156 -15.568 1.00 92.19 134 ASN A C 1
ATOM 1046 O O . ASN A 1 134 ? 10.466 -7.905 -15.195 1.00 92.19 134 ASN A O 1
ATOM 1050 N N . PHE A 1 135 ? 9.059 -8.629 -16.786 1.00 93.25 135 PHE A N 1
ATOM 1051 C CA . PHE A 1 135 ? 10.080 -8.794 -17.811 1.00 93.25 135 PHE A CA 1
ATOM 1052 C C . PHE A 1 135 ? 10.534 -7.450 -18.399 1.00 93.25 135 PHE A C 1
ATOM 1054 O O . PHE A 1 135 ? 11.723 -7.260 -18.639 1.00 93.25 135 PHE A O 1
ATOM 1061 N N . PHE A 1 136 ? 9.609 -6.510 -18.625 1.00 93.75 136 PHE A N 1
ATOM 1062 C CA . PHE A 1 136 ? 9.928 -5.217 -19.241 1.00 93.75 136 PHE A CA 1
ATOM 1063 C C . PHE A 1 136 ? 10.423 -4.155 -18.256 1.00 93.75 136 PHE A C 1
ATOM 1065 O O . PHE A 1 136 ? 11.222 -3.302 -18.645 1.00 93.75 136 PHE A O 1
ATOM 1072 N N . ILE A 1 137 ? 9.943 -4.162 -17.009 1.00 93.12 137 ILE A N 1
ATOM 1073 C CA . ILE A 1 137 ? 10.248 -3.107 -16.036 1.00 93.12 137 ILE A CA 1
ATOM 1074 C C . ILE A 1 137 ? 11.324 -3.572 -15.047 1.00 93.12 137 ILE A C 1
ATOM 1076 O O . ILE A 1 137 ? 11.090 -4.535 -14.316 1.00 93.12 137 ILE A O 1
ATOM 1080 N N . PRO A 1 138 ? 12.467 -2.865 -14.941 1.00 92.56 138 PRO A N 1
ATOM 1081 C CA . PRO A 1 138 ? 13.508 -3.186 -13.967 1.00 92.56 138 PRO A CA 1
ATOM 1082 C C . PRO A 1 138 ? 13.025 -3.085 -12.509 1.00 92.56 138 PRO A C 1
ATOM 1084 O O . PRO A 1 138 ? 12.210 -2.206 -12.208 1.00 92.56 138 PRO A O 1
ATOM 1087 N N . PRO A 1 139 ? 13.577 -3.893 -11.581 1.00 90.19 139 PRO A N 1
ATOM 1088 C CA . PRO A 1 139 ? 13.190 -3.885 -10.167 1.00 90.19 139 PRO A CA 1
ATOM 1089 C C . PRO A 1 139 ? 13.239 -2.499 -9.508 1.00 90.19 139 PRO A C 1
ATOM 1091 O O . PRO A 1 139 ? 12.326 -2.144 -8.768 1.00 90.19 139 PRO A O 1
ATOM 1094 N N . ASP A 1 140 ? 14.245 -1.680 -9.832 1.00 88.75 140 ASP A N 1
ATOM 1095 C CA . ASP A 1 140 ? 14.403 -0.335 -9.257 1.00 88.75 140 ASP A CA 1
ATOM 1096 C C . ASP A 1 140 ? 13.224 0.585 -9.598 1.00 88.75 140 ASP A C 1
ATOM 1098 O O . ASP A 1 140 ? 12.716 1.314 -8.747 1.00 88.75 140 ASP A O 1
ATOM 1102 N N . VAL A 1 141 ? 12.738 0.514 -10.840 1.00 89.12 141 VAL A N 1
ATOM 1103 C CA . VAL A 1 141 ? 11.596 1.312 -11.302 1.00 89.12 141 VAL A CA 1
ATOM 1104 C C . VAL A 1 141 ? 10.309 0.826 -10.637 1.00 89.12 141 VAL A C 1
ATOM 1106 O O . VAL A 1 141 ? 9.496 1.642 -10.200 1.00 89.12 141 VAL A O 1
ATOM 1109 N N . GLN A 1 142 ? 10.135 -0.494 -10.501 1.00 89.06 142 GLN A N 1
ATOM 1110 C CA . GLN A 1 142 ? 8.994 -1.067 -9.778 1.00 89.06 142 GLN A CA 1
ATOM 1111 C C . GLN A 1 142 ? 8.980 -0.613 -8.313 1.00 89.06 142 GLN A C 1
ATOM 1113 O O . GLN A 1 142 ? 7.935 -0.210 -7.796 1.00 89.06 142 GLN A O 1
ATOM 1118 N N . GLN A 1 143 ? 10.148 -0.611 -7.665 1.00 90.12 143 GLN A N 1
ATOM 1119 C CA . GLN A 1 143 ? 10.296 -0.136 -6.296 1.00 90.12 143 GLN A CA 1
ATOM 1120 C C . GLN A 1 143 ? 9.953 1.350 -6.183 1.00 90.12 143 GLN A C 1
ATOM 1122 O O . GLN A 1 143 ? 9.245 1.738 -5.255 1.00 90.12 143 GLN A O 1
ATOM 1127 N N . SER A 1 144 ? 10.380 2.183 -7.136 1.00 87.50 144 SER A N 1
ATOM 1128 C CA . SER A 1 144 ? 10.012 3.601 -7.145 1.00 87.50 144 SER A CA 1
ATOM 1129 C C . SER A 1 144 ? 8.506 3.822 -7.244 1.00 87.50 144 SER A C 1
ATOM 1131 O O . SER A 1 144 ? 7.965 4.640 -6.501 1.00 87.50 144 SER A O 1
ATOM 1133 N N . PHE A 1 145 ? 7.800 3.071 -8.094 1.00 90.50 145 PHE A N 1
ATOM 1134 C CA . PHE A 1 145 ? 6.336 3.135 -8.135 1.00 90.50 145 PHE A CA 1
ATOM 1135 C C . PHE A 1 145 ? 5.710 2.687 -6.812 1.00 90.50 145 PHE A C 1
ATOM 1137 O O . PHE A 1 145 ? 4.821 3.369 -6.300 1.00 90.50 145 PHE A O 1
ATOM 1144 N N . SER A 1 146 ? 6.199 1.592 -6.223 1.00 89.62 146 SER A N 1
ATOM 1145 C CA . SER A 1 14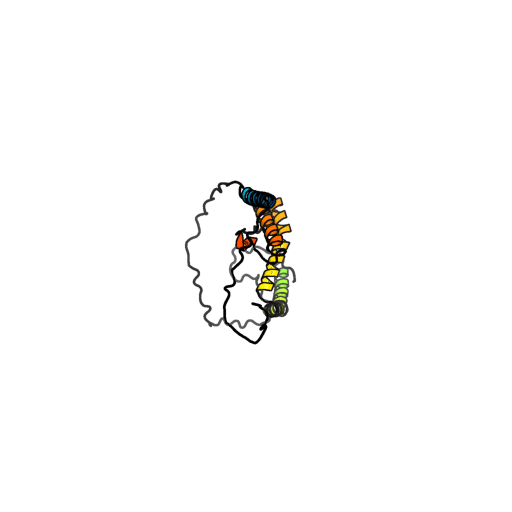6 ? 5.751 1.121 -4.907 1.00 89.62 146 SER A CA 1
ATOM 1146 C C . SER A 1 146 ? 5.904 2.206 -3.833 1.00 89.62 146 SER A C 1
ATOM 1148 O O . SER A 1 146 ? 4.949 2.496 -3.109 1.00 89.62 146 SER A O 1
ATOM 1150 N N . ASN A 1 147 ? 7.053 2.889 -3.793 1.00 88.69 147 ASN A N 1
ATOM 1151 C CA . ASN A 1 147 ? 7.321 3.985 -2.860 1.00 88.69 147 ASN A CA 1
ATOM 1152 C C . ASN A 1 147 ? 6.344 5.158 -3.055 1.00 88.69 147 ASN A C 1
ATOM 1154 O O . ASN A 1 147 ? 5.782 5.663 -2.081 1.00 88.69 147 ASN A O 1
ATOM 1158 N N . VAL A 1 148 ? 6.069 5.547 -4.306 1.00 89.44 148 VAL A N 1
ATOM 1159 C CA . VAL A 1 148 ? 5.106 6.618 -4.614 1.00 89.44 148 VAL A CA 1
ATOM 1160 C C . VAL A 1 148 ? 3.706 6.245 -4.130 1.00 89.44 148 VAL A C 1
ATOM 1162 O O . VAL A 1 148 ? 3.057 7.049 -3.460 1.00 89.44 148 VAL A O 1
ATOM 1165 N N . PHE A 1 149 ? 3.239 5.021 -4.394 1.00 89.75 149 PHE A N 1
ATOM 1166 C CA . PHE A 1 149 ? 1.934 4.564 -3.908 1.00 89.75 149 PHE A CA 1
ATOM 1167 C C . PHE A 1 149 ? 1.867 4.517 -2.378 1.00 89.75 149 PHE A C 1
ATOM 1169 O O . PHE A 1 149 ? 0.849 4.898 -1.795 1.00 89.75 149 PHE A O 1
ATOM 1176 N N . GLN A 1 150 ? 2.942 4.102 -1.708 1.00 86.75 150 GLN A N 1
ATOM 1177 C CA . GLN A 1 150 ? 3.024 4.141 -0.246 1.00 86.75 150 GLN A CA 1
ATOM 1178 C C . GLN A 1 150 ? 2.974 5.574 0.304 1.00 86.75 150 GLN A C 1
ATOM 1180 O O . GLN A 1 150 ? 2.319 5.801 1.330 1.00 86.75 150 GLN A O 1
ATOM 1185 N N . ASN A 1 151 ? 3.597 6.530 -0.395 1.00 87.50 151 ASN A N 1
ATOM 1186 C CA . ASN A 1 151 ? 3.567 7.955 -0.067 1.00 87.50 151 ASN A CA 1
ATOM 1187 C C . ASN A 1 151 ? 2.182 8.574 -0.306 1.00 87.50 151 ASN A C 1
ATOM 1189 O O . ASN A 1 151 ? 1.731 9.370 0.503 1.00 87.50 151 ASN A O 1
ATOM 1193 N N . ILE A 1 152 ? 1.455 8.183 -1.357 1.00 89.19 152 ILE A N 1
ATOM 1194 C CA . ILE A 1 152 ? 0.071 8.644 -1.592 1.00 89.19 152 ILE A CA 1
ATOM 1195 C C . ILE A 1 152 ? -0.878 8.087 -0.522 1.00 89.19 152 ILE A C 1
ATOM 1197 O O . ILE A 1 152 ? -1.737 8.802 -0.003 1.00 89.19 152 ILE A O 1
ATOM 1201 N N . ARG A 1 153 ? -0.690 6.820 -0.131 1.00 87.69 153 ARG A N 1
ATOM 1202 C CA . ARG A 1 153 ? -1.465 6.174 0.942 1.00 87.69 153 ARG A CA 1
ATOM 1203 C C . ARG A 1 153 ? -1.192 6.756 2.338 1.00 87.69 153 ARG A C 1
ATOM 1205 O O . ARG A 1 153 ? -1.869 6.362 3.278 1.00 87.69 153 ARG A O 1
ATOM 1212 N N . PHE A 1 154 ? -0.270 7.706 2.487 1.00 87.81 154 PHE A N 1
ATOM 1213 C CA . PHE A 1 154 ? -0.066 8.464 3.727 1.00 87.81 154 PHE A CA 1
ATOM 1214 C C . PHE A 1 154 ? -1.341 9.161 4.210 1.00 87.81 154 PHE A C 1
ATOM 1216 O O . PHE A 1 154 ? -1.658 9.095 5.392 1.00 87.81 154 PHE A O 1
ATOM 1223 N N . VAL A 1 155 ? -2.086 9.809 3.308 1.00 89.94 155 VAL A N 1
ATOM 1224 C CA . VAL A 1 155 ? -3.247 10.639 3.675 1.00 89.94 155 VAL A CA 1
ATOM 1225 C C . VAL A 1 155 ? -4.295 9.854 4.474 1.00 89.94 155 VAL A C 1
ATOM 1227 O O . VAL A 1 155 ? -4.614 10.284 5.584 1.00 89.94 155 VAL A O 1
ATOM 1230 N N . PRO A 1 156 ? -4.814 8.703 3.993 1.00 90.38 156 PRO A N 1
ATOM 1231 C CA . PRO A 1 156 ? -5.768 7.931 4.781 1.00 90.38 156 PRO A CA 1
ATOM 1232 C C . PRO A 1 156 ? -5.165 7.423 6.101 1.00 90.38 156 PRO A C 1
ATOM 1234 O O . PRO A 1 156 ? -5.843 7.487 7.123 1.00 90.38 156 PRO A O 1
ATOM 1237 N N . ARG A 1 157 ? -3.889 7.004 6.130 1.00 88.69 157 ARG A N 1
ATOM 1238 C CA . ARG A 1 157 ? -3.225 6.555 7.371 1.00 88.69 157 ARG A CA 1
ATOM 1239 C C . ARG A 1 157 ? -3.085 7.675 8.403 1.00 88.69 157 ARG A C 1
ATOM 1241 O O . ARG A 1 157 ? -3.305 7.447 9.592 1.00 88.69 157 ARG A O 1
ATOM 1248 N N . LEU A 1 158 ? -2.759 8.894 7.971 1.00 90.12 158 LEU A N 1
ATOM 1249 C CA . LEU A 1 158 ? -2.694 10.069 8.841 1.00 90.12 158 LEU A CA 1
ATOM 1250 C C . LEU A 1 158 ? -4.063 10.358 9.462 1.00 90.12 158 LEU A C 1
ATOM 1252 O O . LEU A 1 158 ? -4.155 10.552 10.672 1.00 90.12 158 LEU A O 1
ATOM 1256 N N . LEU A 1 159 ? -5.119 10.366 8.644 1.00 91.31 159 LEU A N 1
ATOM 1257 C CA . LEU A 1 159 ? -6.480 10.612 9.119 1.00 91.31 159 LEU A CA 1
ATOM 1258 C C . LEU A 1 159 ? -6.927 9.549 10.128 1.00 91.31 159 LEU A C 1
ATOM 1260 O O . LEU A 1 159 ? -7.468 9.902 11.171 1.00 91.31 159 LEU A O 1
ATOM 1264 N N . ASN A 1 160 ? -6.624 8.276 9.875 1.00 90.31 160 ASN A N 1
ATOM 1265 C CA . ASN A 1 160 ? -6.919 7.185 10.807 1.00 90.31 160 ASN A CA 1
ATOM 1266 C C . ASN A 1 160 ? -6.176 7.336 12.136 1.00 90.31 160 ASN A C 1
ATOM 1268 O O . ASN A 1 160 ? -6.790 7.231 13.195 1.00 90.31 160 ASN A O 1
ATOM 1272 N N . ASN A 1 161 ? -4.882 7.671 12.102 1.00 87.31 161 ASN A N 1
ATOM 1273 C CA . ASN A 1 161 ? -4.123 7.967 13.319 1.00 87.31 161 ASN A CA 1
ATOM 1274 C C . ASN A 1 161 ? -4.753 9.116 14.120 1.00 87.31 161 ASN A C 1
ATOM 1276 O O . ASN A 1 161 ? -4.828 9.046 15.346 1.00 87.31 161 ASN A O 1
ATOM 1280 N N . ILE A 1 162 ? -5.224 10.167 13.441 1.00 89.06 162 ILE A N 1
ATOM 1281 C CA . ILE A 1 162 ? -5.905 11.297 14.086 1.00 89.06 162 ILE A CA 1
ATOM 1282 C C . ILE A 1 162 ? -7.235 10.849 14.704 1.00 89.06 162 ILE A C 1
ATOM 1284 O O . ILE A 1 162 ? -7.501 11.181 15.858 1.00 89.06 162 ILE A O 1
ATOM 1288 N N . PHE A 1 163 ? -8.048 10.073 13.982 1.00 89.94 163 PHE A N 1
ATOM 1289 C CA . PHE A 1 163 ? -9.326 9.565 14.490 1.00 89.94 163 PHE A CA 1
ATOM 1290 C C . PHE A 1 163 ? -9.156 8.627 15.683 1.00 89.94 163 PHE A C 1
ATOM 1292 O O . PHE A 1 163 ? -9.925 8.704 16.634 1.00 89.94 163 PHE A O 1
ATOM 1299 N N . GLN A 1 164 ? -8.099 7.822 15.700 1.00 87.19 164 GLN A N 1
ATOM 1300 C CA . GLN A 1 164 ? -7.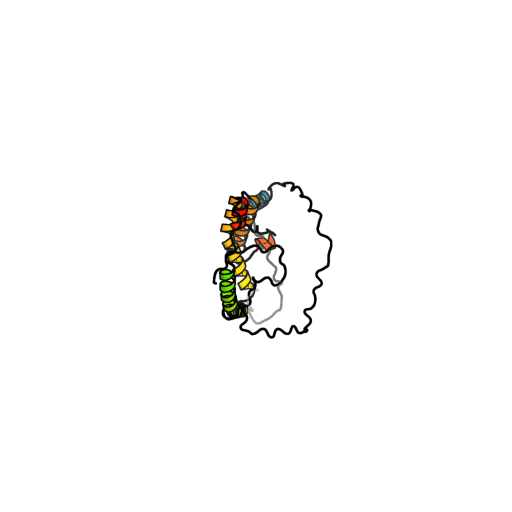756 6.979 16.843 1.00 87.19 164 GLN A CA 1
ATOM 1301 C C . GLN A 1 164 ? -7.015 7.736 17.968 1.00 87.19 164 GLN A C 1
ATOM 1303 O O . GLN A 1 164 ? -6.555 7.116 18.924 1.00 87.19 164 GLN A O 1
ATOM 1308 N N . ALA A 1 165 ? -6.863 9.066 17.868 1.00 88.56 165 ALA A N 1
ATOM 1309 C CA . ALA A 1 165 ? -6.107 9.915 18.798 1.00 88.56 165 ALA A CA 1
ATOM 1310 C C . ALA A 1 165 ? -4.629 9.495 19.008 1.00 88.56 165 ALA A C 1
ATOM 1312 O O . ALA A 1 165 ? -4.002 9.826 20.018 1.00 88.56 165 ALA A O 1
ATOM 1313 N N . LYS A 1 166 ? -4.034 8.803 18.028 1.00 87.25 166 LYS A N 1
ATOM 1314 C CA . LYS A 1 166 ? -2.634 8.350 18.005 1.00 87.25 166 LYS A CA 1
ATOM 1315 C C . LYS A 1 166 ? -1.714 9.434 17.429 1.00 87.25 166 LYS A C 1
ATOM 1317 O O . LYS A 1 166 ? -1.171 9.314 16.331 1.00 87.25 166 LYS A O 1
ATOM 1322 N N . PHE A 1 167 ? -1.488 10.506 18.191 1.00 88.88 167 PHE A N 1
ATOM 1323 C CA . PHE A 1 167 ? -0.663 11.643 17.744 1.00 88.88 167 PHE A CA 1
ATOM 1324 C C . PHE A 1 167 ? 0.798 11.279 17.438 1.00 88.88 167 PHE A C 1
ATOM 1326 O O . PHE A 1 167 ? 1.397 11.853 16.530 1.00 88.88 167 PHE A O 1
ATOM 1333 N N . GLN A 1 168 ? 1.370 10.312 18.161 1.00 86.88 168 GLN A N 1
ATOM 1334 C CA . GLN A 1 168 ? 2.734 9.844 17.908 1.00 86.88 168 GLN A CA 1
ATOM 1335 C C . GLN A 1 168 ? 2.850 9.163 16.536 1.00 86.88 168 GLN A C 1
ATOM 1337 O O . GLN A 1 168 ? 3.757 9.486 15.772 1.00 86.88 168 GLN A O 1
ATOM 1342 N N . GLY A 1 169 ? 1.902 8.281 16.197 1.00 83.38 169 GLY A N 1
ATOM 1343 C CA . GLY A 1 169 ? 1.840 7.630 14.884 1.00 83.38 169 GLY A CA 1
ATOM 1344 C C . GLY A 1 169 ? 1.616 8.636 13.754 1.00 83.38 169 GLY A C 1
ATOM 1345 O O . GLY A 1 169 ? 2.337 8.616 12.758 1.00 83.38 169 GLY A O 1
ATOM 1346 N N . ALA A 1 170 ? 0.710 9.600 13.955 1.00 86.31 170 ALA A N 1
ATOM 1347 C CA . ALA A 1 170 ? 0.475 10.687 13.003 1.00 86.31 170 ALA A CA 1
ATOM 1348 C C . ALA A 1 170 ? 1.741 11.523 12.727 1.00 86.31 170 ALA A C 1
ATOM 1350 O O . ALA A 1 170 ? 2.027 11.859 11.578 1.00 86.31 170 ALA A O 1
ATOM 1351 N N . GLY A 1 171 ? 2.520 11.842 13.768 1.00 88.25 171 GLY A N 1
ATOM 1352 C CA . GLY A 1 171 ? 3.773 12.590 13.632 1.00 88.25 171 GLY A CA 1
ATOM 1353 C C . GLY A 1 171 ? 4.851 11.826 12.859 1.00 88.25 171 GLY A C 1
ATOM 1354 O O . GLY A 1 171 ? 5.562 12.423 12.047 1.00 88.25 171 GLY A O 1
ATOM 1355 N N . ILE A 1 172 ? 4.945 10.508 13.060 1.00 86.75 172 ILE A N 1
ATOM 1356 C CA . ILE A 1 172 ? 5.870 9.639 12.318 1.00 86.75 172 ILE A CA 1
ATOM 1357 C C . ILE A 1 172 ? 5.482 9.582 10.838 1.00 86.75 172 ILE A C 1
ATOM 1359 O O . ILE A 1 172 ? 6.330 9.820 9.978 1.00 86.75 172 ILE A O 1
ATOM 1363 N N . GLU A 1 173 ? 4.205 9.341 10.535 1.00 88.06 173 GLU A N 1
ATOM 1364 C CA . GLU A 1 173 ? 3.678 9.337 9.164 1.00 88.06 173 GLU A CA 1
ATOM 1365 C C . GLU A 1 173 ? 3.942 10.672 8.459 1.00 88.06 173 GLU A C 1
ATOM 1367 O O . GLU A 1 173 ? 4.435 10.701 7.330 1.00 88.06 173 GLU A O 1
ATOM 1372 N N . LEU A 1 174 ? 3.676 11.793 9.139 1.00 89.75 174 LEU A N 1
ATOM 1373 C CA . LEU A 1 174 ? 3.886 13.126 8.575 1.00 89.75 174 LEU A CA 1
ATOM 1374 C C . LEU A 1 174 ? 5.369 13.382 8.293 1.00 89.75 174 LEU A C 1
ATOM 1376 O O . LEU A 1 174 ? 5.721 13.911 7.239 1.00 89.75 174 LEU A O 1
ATOM 1380 N N . SER A 1 175 ? 6.242 12.968 9.210 1.00 87.62 175 SER A N 1
ATOM 1381 C CA . SER A 1 175 ? 7.691 13.077 9.036 1.00 87.62 175 SER A CA 1
ATOM 1382 C C . SER A 1 175 ? 8.168 12.250 7.841 1.00 87.62 175 SER A C 1
ATOM 1384 O O . SER A 1 175 ? 8.921 12.762 7.013 1.00 87.62 175 SER A O 1
ATOM 1386 N N . ARG A 1 176 ? 7.685 11.005 7.694 1.00 87.88 176 ARG A N 1
ATOM 1387 C CA . ARG A 1 176 ? 7.994 10.145 6.539 1.00 87.88 176 ARG A CA 1
ATOM 1388 C C . ARG A 1 176 ? 7.543 10.787 5.231 1.00 87.88 176 ARG A C 1
ATOM 1390 O O . ARG A 1 176 ? 8.345 10.881 4.307 1.00 87.88 176 ARG A O 1
ATOM 1397 N N . PHE A 1 177 ? 6.310 11.292 5.169 1.00 88.56 177 PHE A N 1
ATOM 1398 C CA . PHE A 1 177 ? 5.784 11.968 3.981 1.00 88.56 177 PHE A CA 1
ATOM 1399 C C . PHE A 1 177 ? 6.619 13.193 3.595 1.00 88.56 177 PHE A C 1
ATOM 1401 O O . PHE A 1 177 ? 6.975 13.358 2.427 1.00 88.56 177 PHE A O 1
ATOM 1408 N N . LEU A 1 178 ? 6.971 14.043 4.564 1.00 88.38 178 LEU A N 1
ATOM 1409 C CA . LEU A 1 178 ? 7.781 15.235 4.313 1.00 88.38 178 LEU A CA 1
ATOM 1410 C C . LEU A 1 178 ? 9.185 14.868 3.826 1.00 88.38 178 LEU A C 1
ATOM 1412 O O . LEU A 1 178 ? 9.652 15.427 2.833 1.00 88.38 178 LEU A O 1
ATOM 1416 N N . ILE A 1 179 ? 9.846 13.912 4.478 1.00 85.25 179 ILE A N 1
ATOM 1417 C CA . ILE A 1 179 ? 11.193 13.461 4.111 1.00 85.25 179 ILE A CA 1
ATOM 1418 C C . ILE A 1 179 ? 11.186 12.804 2.724 1.00 85.25 179 ILE A C 1
ATOM 1420 O O . ILE A 1 179 ? 12.008 13.154 1.878 1.00 85.25 179 ILE A O 1
ATOM 1424 N N . ASN A 1 180 ? 10.234 11.916 2.445 1.00 86.19 180 ASN A N 1
ATOM 1425 C CA . ASN A 1 180 ? 10.146 11.225 1.158 1.00 86.19 180 ASN A CA 1
ATOM 1426 C C . ASN A 1 180 ? 9.733 12.172 0.025 1.00 86.19 180 ASN A C 1
ATOM 1428 O O . ASN A 1 180 ? 10.250 12.072 -1.086 1.00 86.19 180 ASN A O 1
ATOM 1432 N N . SER A 1 181 ? 8.880 13.157 0.298 1.00 83.69 181 SER A N 1
ATOM 1433 C CA . SER A 1 181 ? 8.491 14.150 -0.709 1.00 83.69 181 SER A CA 1
ATOM 1434 C C . SER A 1 181 ? 9.613 15.149 -1.012 1.00 83.69 181 SER A C 1
ATOM 1436 O O . SER A 1 181 ? 9.776 15.542 -2.165 1.00 83.69 181 SER A O 1
ATOM 1438 N N . THR A 1 182 ? 10.414 15.535 -0.011 1.00 85.38 182 THR A N 1
ATOM 1439 C CA . THR A 1 182 ? 11.508 16.513 -0.177 1.00 85.38 182 THR A CA 1
ATOM 1440 C C . THR A 1 182 ? 12.815 15.876 -0.649 1.00 85.38 182 THR A C 1
ATOM 1442 O O . THR A 1 182 ? 13.351 16.272 -1.680 1.00 85.38 182 THR A O 1
ATOM 1445 N N . LEU A 1 183 ? 13.328 14.885 0.083 1.00 83.44 183 LEU A N 1
ATOM 1446 C CA . LEU A 1 183 ? 14.604 14.219 -0.199 1.00 83.44 183 LEU A CA 1
ATOM 1447 C C . LEU A 1 183 ? 14.449 13.022 -1.142 1.00 83.44 183 LEU A C 1
ATOM 1449 O O . LEU A 1 183 ? 15.394 12.667 -1.839 1.00 83.44 183 LEU A O 1
ATOM 1453 N N . GLY A 1 184 ? 13.267 12.404 -1.181 1.00 79.56 184 GLY A N 1
ATOM 1454 C CA . GLY A 1 184 ? 12.971 11.246 -2.029 1.00 79.56 184 GLY A CA 1
ATOM 1455 C C . GLY A 1 184 ? 12.407 11.596 -3.408 1.00 79.56 184 GLY A C 1
ATOM 1456 O O . GLY A 1 184 ? 11.825 10.724 -4.047 1.00 79.56 184 GLY A O 1
ATOM 1457 N N . VAL A 1 185 ? 12.550 12.851 -3.861 1.00 84.38 185 VAL A N 1
ATOM 1458 C CA . VAL A 1 185 ? 12.057 13.351 -5.162 1.00 84.38 185 VAL A CA 1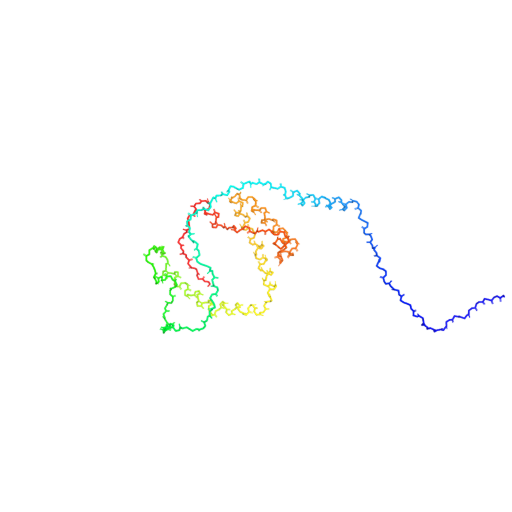
ATOM 1459 C C . VAL A 1 185 ? 10.566 13.026 -5.351 1.00 84.38 185 VAL A C 1
ATOM 1461 O O . VAL A 1 185 ? 10.178 12.276 -6.242 1.00 84.38 185 VAL A O 1
ATOM 1464 N N . GLY A 1 186 ? 9.714 13.545 -4.461 1.00 78.75 186 GLY A N 1
ATOM 1465 C CA . GLY A 1 186 ? 8.266 13.306 -4.525 1.00 78.75 186 GLY A CA 1
ATOM 1466 C C . GLY A 1 186 ? 7.822 11.898 -4.102 1.00 78.75 186 GLY A C 1
ATOM 1467 O O . GLY A 1 186 ? 6.707 11.494 -4.421 1.00 78.75 186 GLY A O 1
ATOM 1468 N N . GLY A 1 187 ? 8.669 11.155 -3.383 1.00 78.62 187 GLY A N 1
ATOM 1469 C CA . GLY A 1 187 ? 8.372 9.805 -2.896 1.00 78.62 187 GLY A CA 1
ATOM 1470 C C . GLY A 1 187 ? 8.798 8.672 -3.831 1.00 78.62 187 GLY A C 1
ATOM 1471 O O . GLY A 1 187 ? 8.408 7.535 -3.596 1.00 78.62 187 GLY A O 1
ATOM 1472 N N . LEU A 1 188 ? 9.602 8.947 -4.865 1.00 81.69 188 LEU A N 1
ATOM 1473 C CA . LEU A 1 188 ? 10.228 7.909 -5.701 1.00 81.69 188 LEU A CA 1
ATOM 1474 C C . LEU A 1 188 ? 11.232 7.061 -4.911 1.00 81.69 188 LEU A C 1
ATOM 1476 O O . LEU A 1 188 ? 11.403 5.870 -5.176 1.00 81.69 188 LEU A O 1
ATOM 1480 N N . PHE A 1 189 ? 11.876 7.662 -3.916 1.00 81.81 189 PHE A N 1
ATOM 1481 C CA . PHE A 1 189 ? 12.792 6.989 -3.001 1.00 81.81 189 PHE A CA 1
ATOM 1482 C C . PHE A 1 189 ? 12.263 7.077 -1.563 1.00 81.81 189 PHE A C 1
ATOM 1484 O O . PHE A 1 189 ? 11.561 8.032 -1.230 1.00 81.81 189 PHE A O 1
ATOM 1491 N N . ASP A 1 190 ? 12.631 6.112 -0.707 1.00 80.12 190 ASP A N 1
ATOM 1492 C CA . ASP A 1 190 ? 12.297 6.095 0.732 1.00 80.12 190 ASP A CA 1
ATOM 1493 C C . ASP A 1 190 ? 13.523 6.398 1.626 1.00 80.12 190 ASP A C 1
ATOM 1495 O O . ASP A 1 190 ? 14.034 5.514 2.325 1.00 80.12 190 ASP A O 1
ATOM 1499 N N . PRO A 1 191 ? 14.045 7.641 1.634 1.00 72.94 191 PRO A N 1
ATOM 1500 C CA . PRO A 1 191 ? 15.081 8.031 2.585 1.00 72.94 191 PRO A CA 1
ATOM 1501 C C . PRO A 1 191 ? 14.589 7.988 4.040 1.00 72.94 191 PRO A C 1
ATOM 1503 O O . PRO A 1 191 ? 15.406 7.784 4.938 1.00 72.94 191 PRO A O 1
ATOM 1506 N N . ALA A 1 192 ? 13.285 8.138 4.306 1.00 66.12 192 ALA A N 1
ATOM 1507 C CA . ALA A 1 192 ? 12.750 8.103 5.667 1.00 66.12 192 ALA A CA 1
ATOM 1508 C C . ALA A 1 192 ? 12.897 6.722 6.331 1.00 66.12 192 ALA A C 1
ATOM 1510 O O . ALA A 1 192 ? 13.250 6.638 7.509 1.00 66.12 192 ALA A O 1
ATOM 1511 N N . GLY A 1 193 ? 12.665 5.637 5.587 1.00 72.44 193 GLY A N 1
ATOM 1512 C CA . GLY A 1 193 ? 12.873 4.270 6.077 1.00 72.44 193 GLY A CA 1
ATOM 1513 C C . GLY A 1 193 ? 14.351 3.910 6.203 1.00 72.44 193 GLY A C 1
ATOM 1514 O O . GLY A 1 193 ? 14.777 3.376 7.224 1.00 72.44 193 GLY A O 1
ATOM 1515 N N . ILE A 1 194 ? 15.152 4.259 5.195 1.00 71.00 194 ILE A N 1
ATOM 1516 C CA . ILE A 1 194 ? 16.546 3.806 5.097 1.00 71.00 194 ILE A CA 1
ATOM 1517 C C . ILE A 1 194 ? 17.478 4.608 6.018 1.00 71.00 194 ILE A C 1
ATOM 1519 O O . ILE A 1 194 ? 18.328 4.032 6.695 1.00 71.00 194 ILE A O 1
ATOM 1523 N N . MET A 1 195 ? 17.331 5.935 6.060 1.00 69.38 195 MET A N 1
ATOM 1524 C CA . MET A 1 195 ? 18.248 6.823 6.787 1.00 69.38 195 MET A CA 1
ATOM 1525 C C . MET A 1 195 ? 17.773 7.119 8.211 1.00 69.38 195 MET A C 1
ATOM 1527 O O . MET A 1 195 ? 18.588 7.180 9.130 1.00 69.38 195 MET A O 1
ATOM 1531 N N . PHE A 1 196 ? 16.463 7.286 8.401 1.00 71.25 196 PHE A N 1
ATOM 1532 C CA . PHE A 1 196 ? 15.881 7.700 9.682 1.00 71.25 196 PHE A CA 1
ATOM 1533 C C . PHE A 1 196 ? 15.189 6.560 10.440 1.00 71.25 196 PHE A C 1
ATOM 1535 O O . PHE A 1 196 ? 14.746 6.780 11.564 1.00 71.25 196 PHE A O 1
ATOM 1542 N N . LYS A 1 197 ? 15.122 5.349 9.857 1.00 75.44 197 LYS A N 1
ATOM 1543 C CA . LYS A 1 197 ? 14.510 4.143 10.451 1.00 75.44 197 LYS A CA 1
ATOM 1544 C C . LYS A 1 197 ? 13.106 4.389 11.013 1.00 75.44 197 LYS A C 1
ATOM 1546 O O . LYS A 1 197 ? 12.729 3.830 12.038 1.00 75.44 197 LYS A O 1
ATOM 1551 N N . LEU A 1 198 ? 12.337 5.255 10.355 1.00 76.56 198 LEU A N 1
ATOM 1552 C CA . LEU A 1 198 ? 10.968 5.537 10.766 1.00 76.56 198 LEU A CA 1
ATOM 1553 C C . LEU A 1 198 ? 10.077 4.376 10.330 1.00 76.56 198 LEU A C 1
ATOM 1555 O O . LEU A 1 198 ? 9.854 4.194 9.137 1.00 76.56 198 LEU A O 1
ATOM 1559 N N . GLU A 1 199 ? 9.564 3.594 11.269 1.00 76.81 199 GLU A N 1
ATOM 1560 C CA . GLU A 1 199 ? 8.592 2.546 10.955 1.00 76.81 199 GLU A CA 1
ATOM 1561 C C . GLU A 1 199 ? 7.251 3.173 10.563 1.00 76.81 199 GLU A C 1
ATOM 1563 O O . GLU A 1 199 ? 6.844 4.184 11.131 1.00 76.81 199 GLU A O 1
ATOM 1568 N N . THR A 1 200 ? 6.581 2.608 9.556 1.00 73.88 200 THR A N 1
ATOM 1569 C CA . THR A 1 200 ? 5.273 3.102 9.096 1.00 73.88 200 THR A CA 1
ATOM 1570 C C . THR A 1 200 ? 4.180 2.479 9.967 1.00 73.88 200 THR A C 1
ATOM 1572 O O . THR A 1 200 ? 4.050 1.253 9.945 1.00 73.88 200 THR A O 1
ATOM 1575 N N . PRO A 1 201 ? 3.386 3.268 10.711 1.00 74.69 201 PRO A N 1
ATOM 1576 C CA . PRO A 1 201 ? 2.183 2.770 11.366 1.00 74.69 201 PRO A CA 1
ATOM 1577 C C . PRO A 1 201 ? 1.215 2.166 10.340 1.00 74.69 201 PRO A C 1
ATOM 1579 O O . PRO A 1 201 ? 0.756 2.843 9.422 1.00 74.69 201 PRO A O 1
ATOM 1582 N N . GLN A 1 202 ? 0.881 0.886 10.484 1.00 77.44 202 GLN A N 1
ATOM 1583 C CA . GLN A 1 202 ? -0.084 0.214 9.608 1.00 77.44 202 GLN A CA 1
ATOM 1584 C C . GLN A 1 202 ? -1.509 0.514 10.078 1.00 77.44 202 GLN A C 1
ATOM 1586 O O . GLN A 1 202 ? -2.171 -0.353 10.630 1.00 77.44 202 GLN A O 1
ATOM 1591 N N . GLU A 1 203 ? -1.957 1.758 9.910 1.00 84.88 203 GLU A N 1
ATOM 1592 C CA . GLU A 1 203 ? -3.267 2.215 10.389 1.00 84.88 203 GLU A CA 1
ATOM 1593 C C . GLU A 1 203 ? -4.269 2.337 9.243 1.00 84.88 203 GLU A C 1
ATOM 1595 O O . GLU A 1 203 ? -4.107 3.141 8.320 1.00 84.88 203 GLU A O 1
ATOM 1600 N N . ASP A 1 204 ? -5.352 1.577 9.326 1.00 86.44 204 ASP A N 1
ATOM 1601 C CA . ASP A 1 204 ? -6.413 1.565 8.326 1.00 86.44 204 ASP A CA 1
ATOM 1602 C C . ASP A 1 204 ? -7.784 1.946 8.924 1.00 86.44 204 ASP A C 1
ATOM 1604 O O . ASP A 1 204 ? -7.957 2.183 10.129 1.00 86.44 204 ASP A O 1
ATOM 1608 N N . LEU A 1 205 ? -8.774 2.095 8.040 1.00 87.75 205 LEU A N 1
ATOM 1609 C CA . LEU A 1 205 ? -10.136 2.443 8.443 1.00 87.75 205 LEU A CA 1
ATOM 1610 C C . LEU A 1 205 ? -10.801 1.297 9.213 1.00 87.75 205 LEU A C 1
ATOM 1612 O O . LEU A 1 205 ? -11.610 1.564 10.094 1.00 87.75 205 LEU A O 1
ATOM 1616 N N . GLY A 1 206 ? -10.447 0.043 8.920 1.00 86.44 206 GLY A N 1
ATOM 1617 C CA . GLY A 1 206 ? -10.984 -1.127 9.613 1.00 86.44 206 GLY A CA 1
ATOM 1618 C C . GLY A 1 206 ? -10.579 -1.144 11.085 1.00 86.44 206 GLY A C 1
ATOM 1619 O O . GLY A 1 206 ? -11.432 -1.290 11.953 1.00 86.44 206 GLY A O 1
ATOM 1620 N N . GLN A 1 207 ? -9.307 -0.883 11.380 1.00 86.56 207 GLN A N 1
ATOM 1621 C CA . GLN A 1 207 ? -8.775 -0.752 12.737 1.00 86.56 207 GLN A CA 1
ATOM 1622 C C . GLN A 1 207 ? -9.402 0.427 13.483 1.00 86.56 207 GLN A C 1
ATOM 1624 O O . GLN A 1 207 ? -9.757 0.311 14.660 1.00 86.56 207 GLN A O 1
ATOM 1629 N N . THR A 1 208 ? -9.599 1.553 12.789 1.00 86.62 208 THR A N 1
ATOM 1630 C CA . THR A 1 208 ? -10.304 2.709 13.355 1.00 86.62 208 THR A CA 1
ATOM 1631 C C . THR A 1 208 ? -11.730 2.323 13.748 1.00 86.62 208 THR A C 1
ATOM 1633 O O . THR A 1 208 ? -12.117 2.512 14.897 1.00 86.62 208 THR A O 1
ATOM 1636 N N . LEU A 1 209 ? -12.498 1.720 12.836 1.00 88.56 209 LEU A N 1
ATOM 1637 C CA . LEU A 1 209 ? -13.870 1.271 13.095 1.00 88.56 209 LEU A CA 1
ATOM 1638 C C . LEU A 1 209 ? -13.939 0.196 14.193 1.00 88.56 209 LEU A C 1
ATOM 1640 O O . LEU A 1 209 ? -14.831 0.250 15.040 1.00 88.56 209 LEU A O 1
ATOM 1644 N N . GLY A 1 210 ? -12.963 -0.711 14.244 1.00 86.44 210 GLY A N 1
ATOM 1645 C CA . GLY A 1 210 ? -12.818 -1.694 15.317 1.00 86.44 210 GLY A CA 1
ATOM 1646 C C . GLY A 1 210 ? -12.583 -1.046 16.685 1.00 86.44 210 GLY A C 1
ATOM 1647 O O . GLY A 1 210 ? -13.186 -1.461 17.671 1.00 86.44 210 GLY A O 1
ATOM 1648 N N . THR A 1 211 ? -11.799 0.037 16.750 1.00 85.38 211 THR A N 1
ATOM 1649 C CA . THR A 1 211 ? -11.598 0.820 17.988 1.00 85.38 211 THR A CA 1
ATOM 1650 C C . THR A 1 211 ? -12.904 1.456 18.483 1.00 85.38 211 THR A C 1
ATOM 1652 O O . THR A 1 211 ? -13.113 1.586 19.688 1.00 85.38 211 THR A O 1
ATOM 1655 N N . TYR A 1 212 ? -13.813 1.804 17.568 1.00 88.00 212 TYR A N 1
ATOM 1656 C CA . TYR A 1 212 ? -15.157 2.301 17.886 1.00 88.00 212 TYR A CA 1
ATOM 1657 C C . TYR A 1 212 ? -16.198 1.189 18.116 1.00 88.00 212 TYR A C 1
ATOM 1659 O O . TYR A 1 212 ? -17.370 1.492 18.335 1.00 88.00 212 TYR A O 1
ATOM 1667 N N . GLY A 1 213 ? -15.791 -0.085 18.105 1.00 87.94 213 GLY A N 1
ATOM 1668 C CA . GLY A 1 213 ? -16.658 -1.225 18.412 1.00 87.94 213 GLY A CA 1
ATOM 1669 C C . GLY A 1 213 ? -17.533 -1.704 17.252 1.00 87.94 213 GLY A C 1
ATOM 1670 O O . GLY A 1 213 ? -18.520 -2.396 17.493 1.00 87.94 213 GLY A O 1
ATOM 1671 N N . VAL A 1 214 ? -17.203 -1.353 16.005 1.00 90.31 214 VAL A N 1
ATOM 1672 C CA . VAL A 1 214 ? -17.889 -1.905 14.828 1.00 90.31 214 VAL A CA 1
ATOM 1673 C C . VAL A 1 214 ? -17.381 -3.333 14.587 1.00 90.31 214 VAL A C 1
ATOM 1675 O O . VAL A 1 214 ? -16.184 -3.502 14.342 1.00 90.31 214 VAL A O 1
ATOM 1678 N N . PRO A 1 215 ? -18.242 -4.366 14.659 1.00 85.81 215 PRO A N 1
ATOM 1679 C CA . PRO A 1 215 ? -17.825 -5.736 14.382 1.00 85.81 215 PRO A CA 1
ATOM 1680 C C . PRO A 1 215 ? -17.521 -5.926 12.885 1.00 85.81 215 PRO A C 1
ATOM 1682 O O . PRO A 1 215 ? -18.124 -5.241 12.050 1.00 85.81 215 PRO A O 1
ATOM 1685 N N . PRO A 1 216 ? -16.619 -6.857 12.522 1.00 85.12 216 PRO A N 1
ATOM 1686 C CA . PRO A 1 216 ? -16.438 -7.241 11.128 1.00 85.12 216 PRO A CA 1
ATOM 1687 C C . PRO A 1 216 ? -17.749 -7.823 10.581 1.00 85.12 216 PRO A C 1
ATOM 1689 O O . PRO A 1 216 ? -18.426 -8.604 11.250 1.00 85.12 216 PRO A O 1
ATOM 1692 N N . GLY A 1 217 ? -18.134 -7.393 9.378 1.00 85.00 217 GLY A N 1
ATOM 1693 C CA . GLY A 1 217 ? -19.277 -7.958 8.663 1.00 85.00 217 GLY A CA 1
ATOM 1694 C C . GLY A 1 217 ? -18.974 -9.350 8.094 1.00 85.00 217 GLY A C 1
ATOM 1695 O O . GLY A 1 217 ? -17.836 -9.814 8.189 1.00 85.00 217 GLY A O 1
ATOM 1696 N N . PRO A 1 218 ? -19.972 -10.008 7.478 1.00 85.50 218 PRO A N 1
ATOM 1697 C CA . PRO A 1 218 ? -19.750 -11.267 6.776 1.00 85.50 218 PRO A CA 1
ATOM 1698 C C . PRO A 1 218 ? -18.737 -11.085 5.642 1.00 85.50 218 PRO A C 1
ATOM 1700 O O . PRO A 1 218 ? -18.648 -10.012 5.033 1.00 85.50 218 PRO A O 1
ATOM 1703 N N . PHE A 1 219 ? -17.976 -12.142 5.368 1.00 85.50 219 PHE A N 1
ATOM 1704 C CA . PHE A 1 219 ? -17.005 -12.148 4.286 1.00 85.50 219 PHE A CA 1
ATOM 1705 C C . PHE A 1 219 ? -17.716 -12.077 2.929 1.00 85.50 219 PHE A C 1
ATOM 1707 O O . PHE A 1 219 ? -18.756 -12.697 2.709 1.00 85.50 219 PHE A O 1
ATOM 1714 N N . LEU A 1 220 ? -17.164 -11.284 2.014 1.00 90.31 220 LEU A N 1
ATOM 1715 C CA . LEU A 1 220 ? -17.714 -11.119 0.676 1.00 90.31 220 LEU A CA 1
ATOM 1716 C C . LEU A 1 220 ? -16.581 -11.027 -0.337 1.00 90.31 220 LEU A C 1
ATOM 1718 O O . LEU A 1 220 ? -15.728 -10.139 -0.248 1.00 90.31 220 LEU A O 1
ATOM 1722 N N . MET A 1 221 ? -16.609 -11.911 -1.329 1.00 90.50 221 MET A N 1
ATOM 1723 C CA . MET A 1 221 ? -15.689 -11.873 -2.453 1.00 90.50 221 MET A CA 1
ATOM 1724 C C . MET A 1 221 ? -16.295 -11.102 -3.626 1.00 90.50 221 MET A C 1
ATOM 1726 O O . MET A 1 221 ? -17.449 -11.298 -4.002 1.00 90.50 221 MET A O 1
ATOM 1730 N N . ILE A 1 222 ? -15.494 -10.216 -4.218 1.00 93.44 222 ILE A N 1
ATOM 1731 C CA . ILE A 1 222 ? -15.900 -9.364 -5.339 1.00 93.44 222 ILE A CA 1
ATOM 1732 C C . ILE A 1 222 ? -15.166 -9.832 -6.604 1.00 93.44 222 ILE A C 1
ATOM 1734 O O . ILE A 1 222 ? -13.979 -10.166 -6.520 1.00 93.44 222 ILE A O 1
ATOM 1738 N N . PRO A 1 223 ? -15.839 -9.878 -7.768 1.00 90.88 223 PRO A N 1
ATOM 1739 C CA . PRO A 1 223 ? -15.171 -10.161 -9.033 1.00 90.88 223 PRO A CA 1
ATOM 1740 C C . PRO A 1 223 ? -14.172 -9.049 -9.382 1.00 90.88 223 PRO A C 1
ATOM 1742 O O . PRO A 1 223 ? -14.483 -7.863 -9.234 1.00 90.88 223 PRO A O 1
ATOM 1745 N N . LEU A 1 224 ? -12.977 -9.455 -9.817 1.00 86.38 224 LEU A N 1
ATOM 1746 C CA . LEU A 1 224 ? -11.883 -8.584 -10.263 1.00 86.38 224 LEU A CA 1
ATOM 1747 C C . LEU A 1 224 ? -12.091 -8.052 -11.687 1.00 86.38 224 LEU A C 1
ATOM 1749 O O . LEU A 1 224 ? -12.692 -8.771 -12.520 1.00 86.38 224 LEU A O 1
#

Secondary structure (DSSP, 8-state):
-----------------------------HHHHHHHHHHHHHHHHTT---------PPP--------------------------TTS---TTS-SS--S-----TTHHHHHHHHHHHHHHIIIIIHHHHHHHHHHS-HHHHHHHHHHHHHHTHHHHHHHHHHTT-HHHHHHHHHHHHHHHHTTTTTTS-HHHHTT--PPP---HHHHHHHTTPPP--------

Sequence (224 aa):
MTESILRSNNQIEVDEPVITLKRKAFGMRGETMRLSIWVILCLAVGLGGCAGKSKSTKPQDGMETGPDIQIAEFEDGLNADVEGNENEFFDPFDESGDSQNKDYDPFEPVNSAVFEFNYRLDKYVVKPAAKVYNFFIPPDVQQSFSNVFQNIRFVPRLLNNIFQAKFQGAGIELSRFLINSTLGVGGLFDPAGIMFKLETPQEDLGQTLGTYGVPPGPFLMIPL